Protein AF-A0A953DN18-F1 (afdb_monomer)

Nearest PDB structures (foldseek):
  2ge5-assembly1_B  TM=8.315E-01  e=1.199E-12  Escherichia coli
  1bsu-assembly1_A  TM=7.515E-01  e=1.068E-13  Escherichia coli
  1bua-assembly1_A  TM=7.526E-01  e=2.544E-13  Escherichia coli
  1bss-assembly1_B  TM=7.315E-01  e=1.850E-12  Escherichia coli
  1bsu-assembly1_B  TM=7.365E-01  e=3.037E-12  Escherichia coli

Sequence (208 aa):
MPLPKEPAALANVLEVSIVRFLVERAEHEQGVTVRVGTERGYPDLEFSGERFGGGFHAIDIKAARRKLLKRSPPRETQSRITLYTGNTYFAWPDLRWPGMFRPFADYESHLDVLVIYTLEPDAMERATDIEVVVQEPWRIASKERSSTTREYIGAVTQLDQLREGNGDFESEEGFYEYWRAYEFRMPKALKAQLRKLIEQQKGGRPGR

Foldseek 3Di:
DFQDLDPVSLFVVVQVVVLVVVVVVQVPDPQKDKDAFDPPAFDRIWIAGVVVVGFIETEHEGEFEFDDDPPDDGFWTPAFTFDDQLPPLLLQQQDDDPRYPHRNVRGPAYKYWYFYFYADSPDRHRTPPTDIAIDGCLLQWELDARDLVRNTTTGGTGPVSRRVSHYPDPDPVRSSVSSSPDDRDDPPVVVVVSVVVVVCVVVPDDDD

Radius of gyration: 18.54 Å; Cα contacts (8 Å, |Δi|>4): 391; chains: 1; bounding box: 47×47×57 Å

pLDDT: mean 93.36, std 9.27, range [37.81, 98.81]

Mean predicted aligned error: 4.44 Å

Structure (mmCIF, N/CA/C/O backbone):
data_AF-A0A953DN18-F1
#
_entry.id   AF-A0A953DN18-F1
#
loop_
_atom_site.group_PDB
_atom_site.id
_atom_site.type_symbol
_atom_site.label_atom_id
_at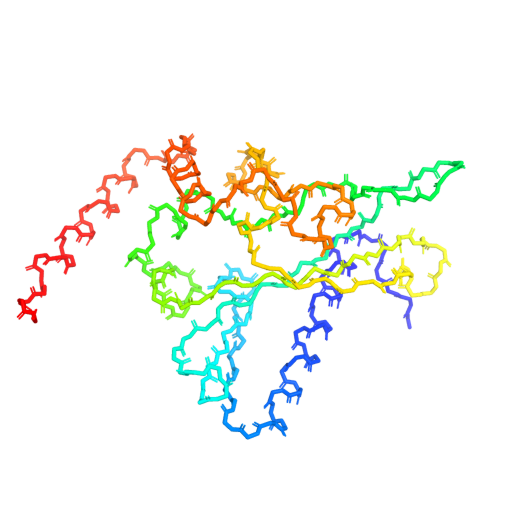om_site.label_alt_id
_atom_site.label_comp_id
_atom_site.label_asym_id
_atom_site.label_entity_id
_atom_site.label_seq_id
_atom_site.pdbx_PDB_ins_code
_atom_site.Cartn_x
_atom_site.Cartn_y
_atom_site.Cartn_z
_atom_site.occupancy
_atom_site.B_iso_or_equiv
_atom_site.auth_seq_id
_atom_site.auth_comp_id
_atom_site.auth_asym_id
_atom_site.auth_atom_id
_atom_site.pdbx_PDB_model_num
ATOM 1 N N . MET A 1 1 ? -3.521 -13.257 -27.282 1.00 58.31 1 MET A N 1
ATOM 2 C CA . MET A 1 1 ? -3.399 -11.785 -27.400 1.00 58.31 1 MET A CA 1
ATOM 3 C C . MET A 1 1 ? -2.246 -11.328 -26.523 1.00 58.31 1 MET A C 1
ATOM 5 O O . MET A 1 1 ? -2.125 -11.890 -25.442 1.00 58.31 1 MET A O 1
ATOM 9 N N . PRO A 1 2 ? -1.414 -10.364 -26.952 1.00 71.50 2 PRO A N 1
ATOM 10 C CA . PRO A 1 2 ? -0.409 -9.769 -26.069 1.00 71.50 2 PRO A CA 1
ATOM 11 C C . PRO A 1 2 ? -1.088 -8.969 -24.941 1.00 71.50 2 PRO A C 1
ATOM 13 O O . PRO A 1 2 ? -2.207 -8.483 -25.139 1.00 71.50 2 PRO A O 1
ATOM 16 N N . LEU A 1 3 ? -0.423 -8.816 -23.787 1.00 78.56 3 LEU A N 1
ATOM 17 C CA . LEU A 1 3 ? -0.928 -8.009 -22.654 1.00 78.56 3 LEU A CA 1
ATOM 18 C C . LEU A 1 3 ? -1.113 -6.527 -23.046 1.00 78.56 3 LEU A C 1
ATOM 20 O O . LEU A 1 3 ? -0.782 -6.190 -24.171 1.00 78.56 3 LEU A O 1
ATOM 24 N N . PRO A 1 4 ? -1.669 -5.609 -22.230 1.00 78.56 4 PRO A N 1
ATOM 25 C CA . PRO A 1 4 ? -1.804 -4.176 -22.570 1.00 78.56 4 PRO A CA 1
ATOM 26 C C . PRO A 1 4 ? -0.468 -3.404 -22.644 1.00 78.56 4 PRO A C 1
ATOM 28 O O . PRO A 1 4 ? 0.517 -3.811 -22.042 1.00 78.56 4 PRO A O 1
ATOM 31 N N . LYS A 1 5 ? -0.375 -2.328 -23.458 1.00 80.62 5 LYS A N 1
ATOM 32 C CA . LYS A 1 5 ? 0.855 -1.484 -23.572 1.00 80.62 5 LYS A CA 1
ATOM 33 C C . LYS A 1 5 ? 0.838 -0.375 -22.533 1.00 80.62 5 LYS A C 1
ATOM 35 O O . LYS A 1 5 ? 1.882 0.131 -22.135 1.00 80.62 5 LYS A O 1
ATOM 40 N N . GLU A 1 6 ? -0.366 0.043 -22.168 1.00 84.56 6 GLU A N 1
ATOM 41 C CA . GLU A 1 6 ? -0.578 1.089 -21.193 1.00 84.56 6 GLU A CA 1
ATOM 42 C C . GLU A 1 6 ? -0.145 0.574 -19.809 1.00 84.56 6 GLU A C 1
ATOM 44 O O . GLU A 1 6 ? -0.640 -0.470 -19.376 1.00 84.56 6 GLU A O 1
ATOM 49 N N . PRO A 1 7 ? 0.775 1.269 -19.112 1.00 79.19 7 PRO A N 1
ATOM 50 C CA . PRO A 1 7 ? 1.305 0.792 -17.839 1.00 79.19 7 PRO A CA 1
ATOM 51 C C . PRO A 1 7 ? 0.237 0.550 -16.769 1.00 79.19 7 PRO A C 1
ATOM 53 O O . PRO A 1 7 ? 0.385 -0.388 -15.994 1.00 79.19 7 PRO A O 1
ATOM 56 N N . ALA A 1 8 ? -0.830 1.358 -16.733 1.00 82.25 8 ALA A N 1
ATOM 57 C CA . ALA A 1 8 ? -1.906 1.191 -15.758 1.00 82.25 8 ALA A CA 1
ATOM 58 C C . ALA A 1 8 ? -2.740 -0.069 -16.039 1.00 82.25 8 ALA A C 1
ATOM 60 O O . ALA A 1 8 ? -2.966 -0.864 -15.132 1.00 82.25 8 ALA A O 1
ATOM 61 N N . ALA A 1 9 ? -3.126 -0.314 -17.296 1.00 86.94 9 ALA A N 1
ATOM 62 C CA . ALA A 1 9 ? -3.796 -1.557 -17.667 1.00 86.94 9 ALA A CA 1
ATOM 63 C C . ALA A 1 9 ? -2.925 -2.802 -17.419 1.00 86.94 9 ALA A C 1
ATOM 65 O O . ALA A 1 9 ? -3.443 -3.824 -16.978 1.00 86.94 9 ALA A O 1
ATOM 66 N N . LEU A 1 10 ? -1.613 -2.732 -17.677 1.00 89.94 10 LEU A N 1
ATOM 67 C CA . LEU A 1 10 ? -0.699 -3.843 -17.390 1.00 89.94 10 LEU A CA 1
ATOM 68 C C . LEU A 1 10 ? -0.555 -4.092 -15.881 1.00 89.94 10 LEU A C 1
ATOM 70 O O . LEU A 1 10 ? -0.630 -5.240 -15.454 1.00 89.94 10 LEU A O 1
ATOM 74 N N . ALA A 1 11 ? -0.399 -3.030 -15.084 1.00 89.12 11 ALA A N 1
ATOM 75 C CA . ALA A 1 11 ? -0.379 -3.105 -13.624 1.00 89.12 11 ALA A CA 1
ATOM 76 C C . ALA A 1 11 ? -1.638 -3.799 -13.082 1.00 89.12 11 ALA A C 1
ATOM 78 O O . ALA A 1 11 ? -1.522 -4.778 -12.352 1.00 89.12 11 ALA A O 1
ATOM 79 N N . ASN A 1 12 ? -2.818 -3.388 -13.552 1.00 91.31 12 ASN A N 1
ATOM 80 C CA . ASN A 1 12 ? -4.087 -3.992 -13.152 1.00 91.31 12 ASN A CA 1
ATOM 81 C C . ASN A 1 12 ? -4.177 -5.488 -13.519 1.00 91.31 12 ASN A C 1
ATOM 83 O O . ASN A 1 12 ? -4.686 -6.291 -12.744 1.00 91.31 12 ASN A O 1
ATOM 87 N N . VAL A 1 13 ? -3.659 -5.901 -14.685 1.00 92.88 13 VAL A N 1
ATOM 88 C CA . VAL A 1 13 ? -3.608 -7.332 -15.050 1.00 92.88 13 VAL A CA 1
ATOM 89 C C . VAL A 1 13 ? -2.741 -8.122 -14.068 1.00 92.88 13 VAL A C 1
ATOM 91 O O . VAL A 1 13 ? -3.137 -9.217 -13.664 1.00 92.88 13 VAL A O 1
ATOM 94 N N . LEU A 1 14 ? -1.581 -7.587 -13.677 1.00 93.94 14 LEU A N 1
ATOM 95 C CA . LEU A 1 14 ? -0.701 -8.231 -12.698 1.00 93.94 14 LEU A CA 1
ATOM 96 C C . LEU A 1 14 ? -1.370 -8.318 -11.320 1.00 93.94 14 LEU A C 1
ATOM 98 O O . LEU A 1 14 ? -1.390 -9.394 -10.728 1.00 93.94 14 LEU A O 1
ATOM 102 N N . GLU A 1 15 ? -1.972 -7.225 -10.851 1.00 94.56 15 GLU A N 1
ATOM 103 C CA . GLU A 1 15 ? -2.673 -7.153 -9.563 1.00 94.56 15 GLU A CA 1
ATOM 104 C C . GLU A 1 15 ? -3.822 -8.171 -9.494 1.00 94.56 15 GLU A C 1
ATOM 106 O O . GLU A 1 15 ? -3.849 -9.018 -8.600 1.00 94.56 15 GLU A O 1
ATOM 111 N N . VAL A 1 16 ? -4.703 -8.196 -10.503 1.00 94.19 16 VAL A N 1
ATOM 112 C CA . VAL A 1 16 ? -5.807 -9.171 -10.592 1.00 94.19 16 VAL A CA 1
ATOM 113 C C . VAL A 1 16 ? -5.295 -10.613 -10.652 1.00 94.19 16 VAL A C 1
ATOM 115 O O . VAL A 1 16 ? -5.917 -11.512 -10.082 1.00 94.19 16 VAL A O 1
ATOM 118 N N . SER A 1 17 ? -4.168 -10.855 -11.326 1.00 94.88 17 SER A N 1
ATOM 119 C CA . SER A 1 17 ? -3.580 -12.197 -11.418 1.00 94.88 17 SER A CA 1
ATOM 120 C C . SER A 1 17 ? -3.069 -12.685 -10.061 1.00 94.88 17 SER A C 1
ATOM 122 O O . SER A 1 17 ? -3.315 -13.835 -9.701 1.00 94.88 17 SER A O 1
ATOM 124 N N . ILE A 1 18 ? -2.419 -11.814 -9.280 1.00 96.19 18 ILE A N 1
ATOM 125 C CA . ILE A 1 18 ? -1.973 -12.143 -7.919 1.00 96.19 18 ILE A CA 1
ATOM 126 C C . ILE A 1 18 ? -3.159 -12.334 -6.977 1.00 96.19 18 ILE A C 1
ATOM 128 O O . ILE A 1 18 ? -3.166 -13.305 -6.224 1.00 96.19 18 ILE A O 1
ATOM 132 N N . VAL A 1 19 ? -4.183 -11.478 -7.050 1.00 96.69 19 VAL A N 1
ATOM 133 C CA . VAL A 1 19 ? -5.415 -11.644 -6.263 1.00 96.69 19 VAL A CA 1
ATOM 134 C C . VAL A 1 19 ? -6.027 -13.022 -6.507 1.00 96.69 19 VAL A C 1
ATOM 136 O O . VAL A 1 19 ? -6.276 -13.756 -5.553 1.00 96.69 19 VAL A O 1
ATOM 139 N N . ARG A 1 20 ? -6.216 -13.409 -7.776 1.00 96.75 20 ARG A N 1
ATOM 140 C CA . ARG A 1 20 ? -6.764 -14.728 -8.129 1.00 96.75 20 ARG A CA 1
ATOM 141 C C . ARG A 1 20 ? -5.905 -15.862 -7.594 1.00 96.75 20 ARG A C 1
ATOM 143 O O . ARG A 1 20 ? -6.434 -16.756 -6.947 1.00 96.75 20 ARG A O 1
ATOM 150 N N . PHE A 1 21 ? -4.592 -15.786 -7.805 1.00 96.75 21 PHE A N 1
ATOM 151 C CA . PHE A 1 21 ? -3.664 -16.789 -7.296 1.00 96.75 21 PHE A CA 1
ATOM 152 C C . PHE A 1 21 ? -3.777 -16.947 -5.774 1.00 96.75 21 PHE A C 1
ATOM 154 O O . PHE A 1 21 ? -3.899 -18.065 -5.282 1.00 96.75 21 PHE A O 1
ATOM 161 N N . LEU A 1 22 ? -3.770 -15.848 -5.016 1.00 96.94 22 LEU A N 1
ATOM 162 C CA . LEU A 1 22 ? -3.859 -15.894 -3.555 1.00 96.94 22 LEU A CA 1
ATOM 163 C C . LEU A 1 22 ? -5.201 -16.454 -3.074 1.00 96.94 22 LEU A C 1
ATOM 165 O O . LEU A 1 22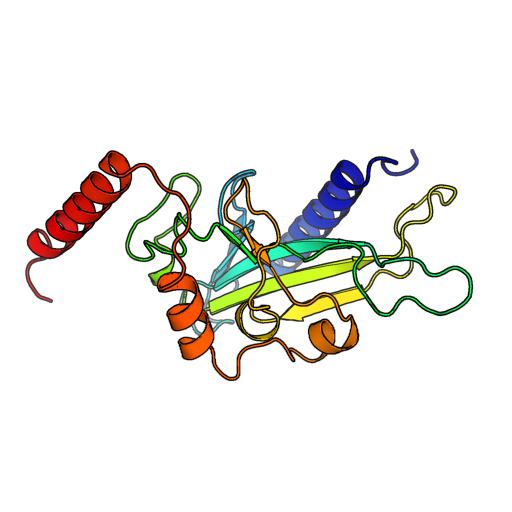 ? -5.214 -17.241 -2.130 1.00 96.94 22 LEU A O 1
ATOM 169 N N . VAL A 1 23 ? -6.308 -16.093 -3.729 1.00 97.75 23 VAL A N 1
ATOM 170 C CA . VAL A 1 23 ? -7.640 -16.628 -3.411 1.00 97.75 23 VAL A CA 1
ATOM 171 C C . VAL A 1 23 ? -7.700 -18.132 -3.667 1.00 97.75 23 VAL A C 1
ATOM 173 O O . VAL A 1 23 ? -8.061 -18.877 -2.762 1.00 97.75 23 VAL A O 1
ATOM 176 N N . GLU A 1 24 ? -7.264 -18.594 -4.840 1.00 97.25 24 GLU A N 1
ATOM 177 C CA . GLU A 1 24 ? -7.224 -20.025 -5.172 1.00 97.25 24 GLU A CA 1
ATOM 178 C C . GLU A 1 24 ? -6.369 -20.806 -4.162 1.00 97.25 24 GLU A C 1
ATOM 180 O O . GLU A 1 24 ? -6.752 -21.880 -3.701 1.00 97.25 24 GLU A O 1
ATOM 185 N N . ARG A 1 25 ? -5.216 -20.259 -3.749 1.00 96.19 25 ARG A N 1
ATOM 186 C CA . ARG A 1 25 ? -4.384 -20.889 -2.713 1.00 96.19 25 ARG A CA 1
ATOM 187 C C . ARG A 1 25 ? -5.071 -20.938 -1.351 1.00 96.19 25 ARG A C 1
ATOM 189 O O . ARG A 1 25 ? -4.920 -21.935 -0.650 1.00 96.19 25 ARG A O 1
ATOM 196 N N . ALA A 1 26 ? -5.786 -19.883 -0.980 1.00 95.50 26 ALA A N 1
ATOM 197 C CA . ALA A 1 26 ? -6.496 -19.791 0.288 1.00 95.50 26 ALA A CA 1
ATOM 198 C C . ALA A 1 26 ? -7.658 -20.791 0.373 1.00 95.50 26 ALA A C 1
ATOM 200 O O . ALA A 1 26 ? -7.837 -21.423 1.409 1.00 95.50 26 ALA A O 1
ATOM 201 N N . GLU A 1 27 ? -8.404 -20.986 -0.719 1.00 94.00 27 GLU A N 1
ATOM 202 C CA . GLU A 1 27 ? -9.519 -21.944 -0.799 1.00 94.00 27 GLU A CA 1
ATOM 203 C C . GLU A 1 27 ? -9.084 -23.401 -0.581 1.00 94.00 27 GLU A C 1
ATOM 205 O O . GLU A 1 27 ? -9.876 -24.236 -0.140 1.00 94.00 27 GLU A O 1
ATOM 210 N N . HIS A 1 28 ? -7.817 -23.710 -0.858 1.00 94.50 28 HIS A N 1
ATOM 211 C CA . HIS A 1 28 ? -7.234 -25.036 -0.664 1.00 94.50 28 HIS A CA 1
ATOM 212 C C . HIS A 1 28 ? -6.538 -25.225 0.691 1.00 94.50 28 HIS A C 1
ATOM 214 O O . HIS A 1 28 ? -5.978 -26.296 0.934 1.00 94.50 28 HIS A O 1
ATOM 220 N N . GLU A 1 29 ? -6.568 -24.229 1.578 1.00 95.69 29 GLU A N 1
ATOM 221 C CA . GLU A 1 29 ? -5.871 -24.273 2.861 1.00 95.69 29 GLU A CA 1
ATOM 222 C C . GLU A 1 29 ? -6.856 -24.325 4.037 1.00 95.69 29 GLU A C 1
ATOM 224 O O . GLU A 1 29 ? -7.781 -23.521 4.154 1.00 95.69 29 GLU A O 1
ATOM 229 N N . GLN A 1 30 ? -6.655 -25.279 4.948 1.00 95.00 30 GLN A N 1
ATOM 230 C CA . GLN A 1 30 ? -7.517 -25.407 6.123 1.00 95.00 30 GLN A CA 1
ATOM 231 C C . GLN A 1 30 ? -7.227 -24.298 7.141 1.00 95.00 30 GLN A C 1
ATOM 233 O O . GLN A 1 30 ? -6.075 -23.930 7.380 1.00 95.00 30 GLN A O 1
ATOM 238 N N . GLY A 1 31 ? -8.286 -23.784 7.773 1.00 95.12 31 GLY A N 1
ATOM 239 C CA . GLY A 1 31 ? -8.174 -22.727 8.783 1.00 95.12 31 GLY A CA 1
ATOM 240 C C . GLY A 1 31 ? -7.852 -21.343 8.209 1.00 95.12 31 GLY A C 1
ATOM 241 O O . GLY A 1 31 ? -7.445 -20.460 8.963 1.00 95.12 31 GLY A O 1
ATOM 242 N N . VAL A 1 32 ? -8.033 -21.155 6.897 1.00 97.50 32 VAL A N 1
ATOM 243 C CA . VAL A 1 32 ? -7.863 -19.887 6.181 1.00 97.50 32 VAL A CA 1
ATOM 244 C C . VAL A 1 32 ? -9.215 -19.425 5.644 1.00 97.50 32 VAL A C 1
ATOM 246 O O . VAL A 1 32 ? -9.987 -20.198 5.086 1.00 97.50 32 VAL A O 1
ATOM 249 N N . THR A 1 33 ? -9.516 -18.146 5.818 1.00 97.19 33 THR A N 1
ATOM 250 C CA . THR A 1 33 ? -10.641 -17.459 5.184 1.00 97.19 33 THR A CA 1
ATOM 251 C C . THR A 1 33 ? -10.099 -16.255 4.432 1.00 97.19 33 THR A C 1
ATOM 253 O O . THR A 1 33 ? -9.288 -15.502 4.966 1.00 97.19 33 THR A O 1
ATOM 256 N N . VAL A 1 34 ? -10.556 -16.070 3.196 1.00 97.81 34 VAL A N 1
ATOM 257 C CA . VAL A 1 34 ? -10.202 -14.921 2.360 1.00 97.81 34 VAL A CA 1
ATOM 258 C C . VAL A 1 34 ? -11.467 -14.216 1.884 1.00 97.81 34 VAL A C 1
ATOM 260 O O . VAL A 1 34 ? -12.469 -14.852 1.554 1.00 97.81 34 VAL A O 1
ATOM 263 N N . ARG A 1 35 ? -11.435 -12.885 1.851 1.00 97.62 35 ARG A N 1
ATOM 264 C CA . ARG A 1 35 ? -12.485 -12.047 1.263 1.00 97.62 35 ARG A CA 1
ATOM 265 C C . ARG A 1 35 ? -11.858 -11.077 0.277 1.00 97.62 35 ARG A C 1
ATOM 267 O O . ARG A 1 35 ? -10.882 -10.415 0.611 1.00 97.62 35 ARG A O 1
ATOM 274 N N . VAL A 1 36 ? -12.451 -10.970 -0.909 1.00 97.94 36 VAL A N 1
ATOM 275 C CA . VAL A 1 36 ? -11.998 -10.049 -1.958 1.00 97.94 36 VAL A CA 1
ATOM 276 C C . VAL A 1 36 ? -12.687 -8.701 -1.808 1.00 97.94 36 VAL A C 1
ATOM 278 O O . VAL A 1 36 ? -13.915 -8.634 -1.703 1.00 97.94 36 VAL A O 1
ATOM 281 N N . GLY A 1 37 ? -11.879 -7.645 -1.757 1.00 96.19 37 GLY A N 1
ATOM 282 C CA . GLY A 1 37 ? -12.277 -6.249 -1.673 1.00 96.19 37 GLY A CA 1
ATOM 283 C C . GLY A 1 37 ? -13.032 -5.753 -2.901 1.00 96.19 37 GLY A C 1
ATOM 284 O O . GLY A 1 37 ? -13.359 -6.488 -3.831 1.00 96.19 37 GLY A O 1
ATOM 285 N N . THR A 1 38 ? -13.340 -4.460 -2.890 1.00 92.12 38 THR A N 1
ATOM 286 C CA . THR A 1 38 ? -13.999 -3.790 -4.023 1.00 92.12 38 THR A CA 1
ATOM 287 C C . THR A 1 38 ? -12.967 -3.029 -4.848 1.00 92.12 38 THR A C 1
ATOM 289 O O . THR A 1 38 ? -11.969 -2.588 -4.294 1.00 92.12 38 THR A O 1
ATOM 292 N N . GLU A 1 39 ? -13.240 -2.763 -6.130 1.00 82.12 39 GLU A N 1
ATOM 293 C CA . GLU A 1 39 ? -12.310 -2.065 -7.048 1.00 82.12 39 GLU A CA 1
ATOM 294 C C . GLU A 1 39 ? -11.791 -0.699 -6.555 1.00 82.12 39 GLU A C 1
ATOM 296 O O . GLU A 1 39 ? -10.812 -0.172 -7.075 1.00 82.12 39 GLU A O 1
ATOM 301 N N . ARG A 1 40 ? -12.492 -0.059 -5.611 1.00 84.06 40 ARG A N 1
ATOM 302 C CA . ARG A 1 40 ? -12.117 1.244 -5.033 1.00 84.06 40 ARG A CA 1
ATOM 303 C C . ARG A 1 40 ? -12.060 1.215 -3.506 1.00 84.06 40 ARG A C 1
ATOM 305 O O . ARG A 1 40 ? -12.120 2.272 -2.876 1.00 84.06 40 ARG A O 1
ATOM 312 N N . GLY A 1 41 ? -12.045 0.021 -2.925 1.00 90.06 41 GLY A N 1
ATOM 313 C CA . GLY A 1 41 ? -12.018 -0.198 -1.487 1.00 90.06 41 GLY A CA 1
ATOM 314 C C . GLY A 1 41 ? -10.612 -0.488 -0.990 1.00 90.06 41 GLY A C 1
ATOM 315 O O . GLY A 1 41 ? -9.705 -0.730 -1.770 1.00 90.06 41 GLY A O 1
ATOM 316 N N . TYR A 1 42 ? -10.464 -0.462 0.328 1.00 95.44 42 TYR A N 1
ATOM 317 C CA . TYR A 1 42 ? -9.296 -0.992 1.014 1.00 95.44 42 TYR A CA 1
ATOM 318 C C . TYR A 1 42 ? -9.764 -2.047 2.026 1.00 95.44 42 TYR A C 1
ATOM 320 O O . TYR A 1 42 ? -10.765 -1.804 2.720 1.00 95.44 42 TYR A O 1
ATOM 328 N N . PRO A 1 43 ? -9.053 -3.170 2.189 1.00 97.69 43 PRO A N 1
ATOM 329 C CA . PRO A 1 43 ? -7.954 -3.675 1.352 1.00 97.69 43 PRO A CA 1
ATOM 330 C C . PRO A 1 43 ? -8.455 -4.392 0.089 1.00 97.69 43 PRO A C 1
ATOM 332 O O . PRO A 1 43 ? -9.656 -4.659 -0.035 1.00 97.69 43 PRO A O 1
ATOM 335 N N . ASP A 1 44 ? -7.533 -4.762 -0.804 1.00 97.75 44 ASP A N 1
ATOM 336 C CA . ASP A 1 44 ? -7.816 -5.687 -1.912 1.00 97.75 44 ASP A CA 1
ATOM 337 C C . ASP A 1 44 ? -8.228 -7.082 -1.421 1.00 97.75 44 ASP A C 1
ATOM 339 O O . ASP A 1 44 ? -9.128 -7.703 -1.990 1.00 97.75 44 ASP A O 1
ATOM 343 N N . LEU A 1 45 ? -7.595 -7.581 -0.355 1.00 98.19 45 LEU A N 1
ATOM 344 C CA . LEU A 1 45 ? -7.924 -8.851 0.291 1.00 98.19 45 LEU A CA 1
ATOM 345 C C . LEU A 1 45 ? -7.954 -8.696 1.818 1.00 98.19 45 LEU A C 1
ATOM 347 O O . LEU A 1 45 ? -7.086 -8.065 2.416 1.00 98.19 45 LEU A O 1
ATOM 351 N N . GLU A 1 46 ? -8.934 -9.323 2.466 1.00 98.25 46 GLU A N 1
ATOM 352 C CA . GLU A 1 46 ? -8.945 -9.549 3.916 1.00 98.25 46 GLU A CA 1
ATOM 353 C C . GLU A 1 46 ? -8.729 -11.040 4.174 1.00 98.25 46 GLU A C 1
ATOM 355 O O . GLU A 1 46 ? -9.556 -11.864 3.773 1.00 98.25 46 GLU A O 1
ATOM 360 N N . PHE A 1 47 ? -7.628 -11.375 4.845 1.00 98.06 47 PHE A N 1
ATOM 361 C CA . PHE A 1 47 ? -7.361 -12.722 5.341 1.00 98.06 47 PHE A CA 1
ATOM 362 C C . PHE A 1 47 ? -7.724 -12.827 6.819 1.00 98.06 47 PHE A C 1
ATOM 364 O O . PHE A 1 47 ? -7.529 -11.893 7.595 1.00 98.06 47 PHE A O 1
ATOM 371 N N . SER A 1 48 ? -8.248 -13.979 7.213 1.00 97.50 48 SER A N 1
ATOM 372 C CA . SER A 1 48 ? -8.519 -14.325 8.605 1.00 97.50 48 SER A CA 1
ATOM 373 C C . SER A 1 48 ? -8.494 -15.839 8.800 1.00 97.50 48 SER A C 1
ATOM 375 O O . SER A 1 48 ? -8.329 -16.607 7.848 1.00 97.50 48 SER A O 1
ATOM 377 N N . GLY A 1 49 ? -8.648 -16.274 10.047 1.00 95.56 49 GLY A N 1
ATOM 378 C CA . GLY A 1 49 ? -8.701 -17.684 10.419 1.00 95.56 49 GLY A CA 1
ATOM 379 C C . GLY A 1 49 ? -7.579 -18.079 11.371 1.00 95.56 49 GLY A C 1
ATOM 380 O O . GLY A 1 49 ? -6.633 -17.330 11.610 1.00 95.56 49 GLY A O 1
ATOM 381 N N . GLU A 1 50 ? -7.701 -19.274 11.940 1.00 94.56 50 GLU A N 1
ATOM 382 C CA . GLU A 1 50 ? -6.804 -19.762 12.994 1.00 94.56 50 GLU A CA 1
ATOM 383 C C . GLU A 1 50 ? -5.347 -19.861 12.528 1.00 94.56 50 GLU A C 1
ATOM 385 O O . GLU A 1 50 ? -4.430 -19.686 13.329 1.00 94.56 50 GLU A O 1
ATOM 390 N N . ARG A 1 51 ? -5.115 -20.063 11.224 1.00 93.06 51 ARG A N 1
ATOM 391 C CA . ARG A 1 51 ? -3.760 -20.143 10.662 1.00 93.06 51 ARG A CA 1
ATOM 392 C C . ARG A 1 51 ? -2.979 -18.830 10.743 1.00 93.06 51 ARG A C 1
ATOM 394 O O . ARG A 1 51 ? -1.754 -18.858 10.671 1.00 93.06 51 ARG A O 1
ATOM 401 N N . PHE A 1 52 ? -3.671 -17.707 10.916 1.00 92.44 52 PHE A N 1
ATOM 402 C CA . PHE A 1 52 ? -3.056 -16.391 11.085 1.00 92.44 52 PHE A CA 1
ATOM 403 C C . PHE A 1 52 ? -3.092 -15.897 12.537 1.00 92.44 52 PHE A C 1
ATOM 405 O O . PHE A 1 52 ? -2.762 -14.749 12.798 1.00 92.44 52 PHE A O 1
ATOM 412 N N . GLY A 1 53 ? -3.450 -16.762 13.496 1.00 90.19 53 GLY A N 1
ATOM 413 C CA . GLY A 1 53 ? -3.558 -16.388 14.911 1.00 90.19 53 GLY A CA 1
ATOM 414 C C . GLY A 1 53 ? -4.913 -15.792 15.304 1.00 90.19 53 GLY A C 1
ATOM 415 O O . GLY A 1 53 ? -5.096 -15.408 16.457 1.00 90.19 53 GLY A O 1
ATOM 416 N N . GLY A 1 54 ? -5.884 -15.778 14.387 1.00 91.62 54 GLY A N 1
ATOM 417 C CA . GLY A 1 54 ? -7.164 -15.098 14.564 1.00 91.62 54 GLY A CA 1
ATOM 418 C C . GLY A 1 54 ? -7.188 -13.765 13.820 1.00 91.62 54 GLY A C 1
ATOM 419 O O . GLY A 1 54 ? -6.544 -13.628 12.789 1.00 91.62 54 GLY A O 1
ATOM 420 N N . GLY A 1 55 ? -8.003 -12.824 14.301 1.00 95.69 55 GLY A N 1
ATOM 421 C CA . GLY A 1 55 ? -8.020 -11.456 13.779 1.00 95.69 55 GLY A CA 1
ATOM 422 C C . GLY A 1 55 ? -8.364 -11.306 12.295 1.00 95.69 55 GLY A C 1
ATOM 423 O O . GLY A 1 55 ? -8.977 -12.174 11.665 1.00 95.69 55 GLY A O 1
ATOM 424 N N . PHE A 1 56 ? -8.021 -10.133 11.761 1.00 98.06 56 PHE A N 1
ATOM 425 C CA . PHE A 1 56 ? -8.215 -9.767 10.360 1.00 98.06 56 PHE A CA 1
ATOM 426 C C . PHE A 1 56 ? -6.962 -9.073 9.841 1.00 98.06 56 PHE A C 1
ATOM 428 O O . PHE A 1 56 ? -6.499 -8.105 10.438 1.00 98.06 56 PHE A O 1
ATOM 435 N N . HIS A 1 57 ? -6.458 -9.524 8.700 1.00 98.06 57 HIS A N 1
ATOM 436 C CA . HIS A 1 57 ? -5.236 -9.021 8.085 1.00 98.06 57 HIS A CA 1
ATOM 437 C C . HIS A 1 57 ? -5.570 -8.401 6.735 1.00 98.06 57 HIS A C 1
ATOM 439 O O . HIS A 1 57 ? -6.180 -9.042 5.875 1.00 98.06 57 HIS A O 1
ATOM 445 N N . ALA A 1 58 ? -5.191 -7.141 6.565 1.00 98.50 58 ALA A N 1
ATOM 446 C CA . ALA A 1 58 ? -5.408 -6.395 5.341 1.00 98.50 58 ALA A CA 1
ATOM 447 C C . ALA A 1 58 ? -4.230 -6.598 4.385 1.00 98.50 58 ALA A C 1
ATOM 449 O O . ALA A 1 58 ? -3.094 -6.292 4.742 1.00 98.50 58 ALA A O 1
ATOM 450 N N . ILE A 1 59 ? -4.501 -7.086 3.175 1.00 98.38 59 ILE A N 1
ATOM 451 C CA . ILE A 1 59 ? -3.493 -7.291 2.134 1.00 98.38 59 ILE A CA 1
ATOM 452 C C . ILE A 1 59 ? -3.839 -6.419 0.927 1.00 98.38 59 ILE A C 1
ATOM 454 O O . ILE A 1 59 ? -4.915 -6.572 0.348 1.00 98.38 59 ILE A O 1
ATOM 458 N N . ASP A 1 60 ? -2.927 -5.534 0.543 1.00 98.06 60 ASP A N 1
ATOM 459 C CA . ASP A 1 60 ? -3.044 -4.691 -0.651 1.00 98.06 60 ASP A CA 1
ATOM 460 C C . ASP A 1 60 ? -2.031 -5.155 -1.704 1.00 98.06 60 ASP A C 1
ATOM 462 O O . ASP A 1 60 ? -0.873 -5.438 -1.390 1.00 98.06 60 ASP A O 1
ATOM 466 N N . ILE A 1 61 ? -2.444 -5.263 -2.964 1.00 97.94 61 ILE A N 1
ATOM 467 C CA . ILE A 1 61 ? -1.572 -5.693 -4.053 1.00 97.94 61 ILE A CA 1
ATOM 468 C C . ILE A 1 61 ? -1.171 -4.454 -4.852 1.00 97.94 61 ILE A C 1
ATOM 470 O O . ILE A 1 61 ? -1.991 -3.617 -5.218 1.00 97.94 61 ILE A O 1
ATOM 474 N N . LYS A 1 62 ? 0.125 -4.319 -5.133 1.00 97.00 62 LYS A N 1
ATOM 475 C CA . LYS A 1 62 ? 0.678 -3.179 -5.872 1.00 97.00 62 LYS A CA 1
ATOM 476 C C . LYS A 1 62 ? 1.523 -3.674 -7.024 1.00 97.00 62 LYS A C 1
ATOM 478 O O . LYS A 1 62 ? 2.429 -4.471 -6.809 1.00 97.00 62 LYS A O 1
ATOM 483 N N . ALA A 1 63 ? 1.349 -3.123 -8.216 1.00 97.06 63 ALA A N 1
ATOM 484 C CA . ALA A 1 63 ? 2.313 -3.308 -9.295 1.00 97.06 63 ALA A CA 1
ATOM 485 C C . ALA A 1 63 ? 3.223 -2.080 -9.468 1.00 97.06 63 ALA A C 1
ATOM 487 O O . ALA A 1 63 ? 2.774 -0.936 -9.563 1.00 97.06 63 ALA A O 1
ATOM 488 N N . ALA A 1 64 ? 4.532 -2.318 -9.567 1.00 96.88 64 ALA A N 1
ATOM 489 C CA . ALA A 1 64 ? 5.538 -1.276 -9.728 1.00 96.88 64 ALA A CA 1
ATOM 490 C C . ALA A 1 64 ? 6.525 -1.622 -10.844 1.00 96.88 64 ALA A C 1
ATOM 492 O O . ALA A 1 64 ? 7.201 -2.647 -10.822 1.00 96.88 64 ALA A O 1
ATOM 493 N N . ARG A 1 65 ? 6.665 -0.728 -11.825 1.00 96.19 65 ARG A N 1
ATOM 494 C CA . ARG A 1 65 ? 7.673 -0.899 -12.877 1.00 96.19 65 ARG A CA 1
ATOM 495 C C . ARG A 1 65 ? 9.039 -0.412 -12.408 1.00 96.19 65 ARG A C 1
ATOM 497 O O . ARG A 1 65 ? 9.146 0.651 -11.785 1.00 96.19 65 ARG A O 1
ATOM 504 N N . ARG A 1 66 ? 10.091 -1.131 -12.782 1.00 97.06 66 ARG A N 1
ATOM 505 C CA . ARG A 1 66 ? 11.476 -0.685 -12.615 1.00 97.06 66 ARG A CA 1
ATOM 506 C C . ARG A 1 66 ? 11.763 0.550 -13.472 1.00 97.06 66 ARG A C 1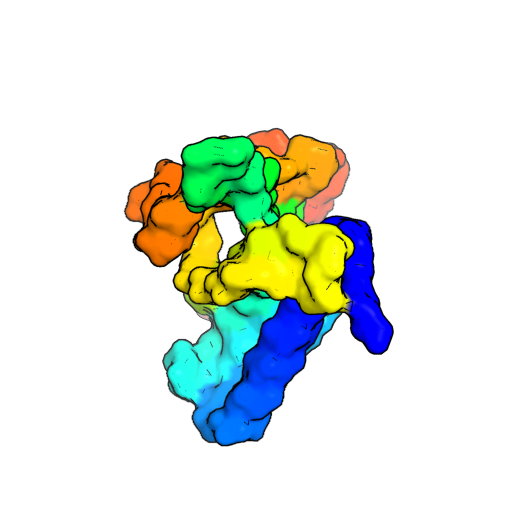
ATOM 508 O O . ARG A 1 66 ? 11.231 0.713 -14.572 1.00 97.06 66 ARG A O 1
ATOM 515 N N . LYS A 1 67 ? 12.623 1.431 -12.967 1.00 96.25 67 LYS A N 1
ATOM 516 C CA . LYS A 1 67 ? 13.170 2.574 -13.702 1.00 96.25 67 LYS A CA 1
ATOM 517 C C . LYS A 1 67 ? 14.334 2.097 -14.560 1.00 96.25 67 LYS A C 1
ATOM 519 O O . LYS A 1 67 ? 15.416 1.819 -14.045 1.00 96.25 67 LYS A O 1
ATOM 524 N N . LEU A 1 68 ? 14.112 1.993 -15.867 1.00 92.19 68 LEU A N 1
ATOM 525 C CA . LEU A 1 68 ? 15.147 1.546 -16.794 1.00 92.19 68 LEU A CA 1
ATOM 526 C C . LEU A 1 68 ? 16.265 2.584 -16.931 1.00 92.19 68 LEU A C 1
ATOM 528 O O . LEU A 1 68 ? 16.021 3.777 -17.126 1.00 92.19 68 LEU A O 1
ATOM 532 N N . LEU A 1 69 ? 17.505 2.103 -16.872 1.00 88.12 69 LEU A N 1
ATOM 533 C CA . LEU A 1 69 ? 18.714 2.889 -17.092 1.00 88.12 69 LEU A CA 1
ATOM 534 C C . LEU A 1 69 ? 19.408 2.381 -18.358 1.00 88.12 69 LEU A C 1
ATOM 536 O O . LEU A 1 69 ? 19.460 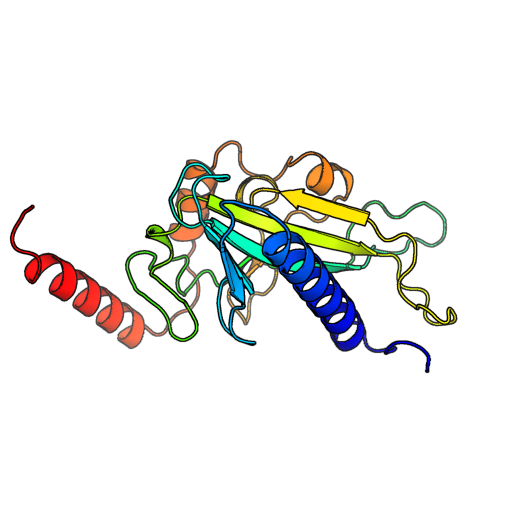1.184 -18.613 1.00 88.12 69 LEU A O 1
ATOM 540 N N . LYS A 1 70 ? 19.978 3.288 -19.162 1.00 84.31 70 LYS A N 1
ATOM 541 C CA . LYS A 1 70 ? 20.561 2.935 -20.473 1.00 84.31 70 LYS A CA 1
ATOM 542 C C . LYS A 1 70 ? 21.776 1.999 -20.402 1.00 84.31 70 LYS A C 1
ATOM 544 O O . LYS A 1 70 ? 22.132 1.414 -21.416 1.00 84.31 70 LYS A O 1
ATOM 549 N N . ARG A 1 71 ? 22.487 1.958 -19.271 1.00 86.50 71 ARG A N 1
ATOM 550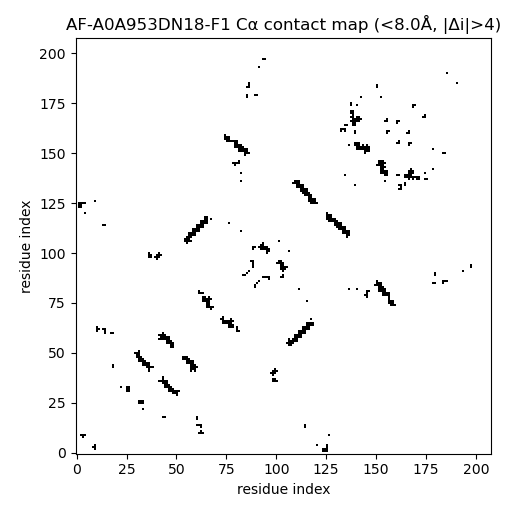 C CA . ARG A 1 71 ? 23.820 1.329 -19.162 1.00 86.50 71 ARG A CA 1
ATOM 551 C C . ARG A 1 71 ? 24.041 0.538 -17.873 1.00 86.50 71 ARG A C 1
ATOM 553 O O . ARG A 1 71 ? 25.162 0.122 -17.608 1.00 86.50 71 ARG A O 1
ATOM 560 N N . SER A 1 72 ? 23.015 0.368 -17.049 1.00 89.06 72 SER A N 1
ATOM 561 C CA . SER A 1 72 ? 23.145 -0.310 -15.760 1.00 89.06 72 SER A CA 1
ATOM 562 C C . SER A 1 72 ? 21.844 -1.011 -15.387 1.00 89.06 72 SER A C 1
ATOM 564 O O . SER A 1 72 ? 20.782 -0.559 -15.822 1.00 89.06 72 SER A O 1
ATOM 566 N N . PRO A 1 73 ? 21.904 -2.060 -14.550 1.00 90.69 73 PRO A N 1
ATOM 567 C CA . PRO A 1 73 ? 20.705 -2.665 -13.994 1.00 90.69 73 PRO A CA 1
ATOM 568 C C . PRO A 1 73 ? 19.833 -1.623 -13.274 1.00 90.69 73 PRO A C 1
ATOM 570 O O . PRO A 1 73 ? 20.373 -0.672 -12.689 1.00 90.69 73 PRO A O 1
ATOM 573 N N . PRO A 1 74 ? 18.500 -1.775 -13.312 1.00 94.69 74 PRO A N 1
ATOM 574 C CA . PRO A 1 74 ? 17.598 -0.923 -12.553 1.00 94.69 74 PRO A CA 1
ATOM 575 C C . PRO A 1 74 ? 17.848 -1.081 -11.051 1.00 94.69 74 PRO A C 1
ATOM 577 O O . PRO A 1 74 ? 17.996 -2.192 -10.549 1.00 94.69 74 PRO A O 1
ATOM 580 N N . ARG A 1 75 ? 17.870 0.046 -10.338 1.00 96.62 75 ARG A N 1
ATOM 581 C CA . ARG A 1 75 ? 18.020 0.099 -8.871 1.00 96.62 75 ARG A CA 1
ATOM 582 C C . ARG A 1 75 ? 16.810 0.693 -8.164 1.00 96.62 75 ARG A C 1
ATOM 584 O O . ARG A 1 75 ? 16.689 0.568 -6.957 1.00 96.62 75 ARG A O 1
ATOM 591 N N . GLU A 1 76 ? 15.907 1.304 -8.925 1.00 97.75 76 GLU A N 1
ATOM 592 C CA . GLU A 1 76 ? 14.744 2.021 -8.416 1.00 97.75 76 GLU A CA 1
ATOM 593 C C . GLU A 1 76 ? 13.478 1.578 -9.147 1.00 97.75 76 GLU A C 1
ATOM 595 O O . GLU A 1 76 ? 13.522 1.170 -10.314 1.00 97.75 76 GLU A O 1
ATOM 600 N N . THR A 1 77 ? 12.329 1.749 -8.505 1.00 98.00 77 THR A N 1
ATOM 601 C CA . THR A 1 77 ? 11.047 1.840 -9.201 1.00 98.00 77 THR A CA 1
ATOM 602 C C . THR A 1 77 ? 10.953 3.161 -9.974 1.00 98.00 77 THR A C 1
ATOM 604 O O . THR A 1 77 ? 11.578 4.170 -9.646 1.00 98.00 77 THR A O 1
ATOM 607 N N . GLN A 1 78 ? 10.161 3.183 -11.043 1.00 96.69 78 GLN A N 1
ATOM 608 C CA . GLN A 1 78 ? 9.969 4.382 -11.868 1.00 96.69 78 GLN A CA 1
ATOM 609 C C . GLN A 1 78 ? 9.202 5.499 -11.146 1.00 96.69 78 GLN A C 1
ATOM 611 O O . GLN A 1 78 ? 9.301 6.666 -11.533 1.00 96.69 78 GLN A O 1
ATOM 616 N N . SER A 1 79 ? 8.424 5.138 -10.132 1.00 96.50 79 SER A N 1
ATOM 617 C CA . SER A 1 79 ? 7.665 6.037 -9.270 1.00 96.50 79 SER A CA 1
ATOM 618 C C . SER A 1 79 ? 7.485 5.402 -7.895 1.00 96.50 79 SER A C 1
ATOM 620 O O . SER A 1 79 ? 7.565 4.179 -7.757 1.00 96.50 79 SER A O 1
ATOM 622 N N . ARG A 1 80 ? 7.187 6.229 -6.890 1.00 97.81 80 ARG A N 1
ATOM 623 C CA . ARG A 1 80 ? 6.810 5.740 -5.560 1.00 97.81 80 ARG A CA 1
ATOM 624 C C . ARG A 1 80 ? 5.548 4.898 -5.634 1.00 97.81 80 ARG A C 1
ATOM 626 O O . ARG A 1 80 ? 4.578 5.283 -6.290 1.00 97.81 80 ARG A O 1
ATOM 633 N N . ILE A 1 81 ? 5.576 3.775 -4.934 1.00 98.12 81 ILE A N 1
ATOM 634 C CA . ILE A 1 81 ? 4.408 2.924 -4.740 1.00 98.12 81 ILE A CA 1
ATOM 635 C C . ILE A 1 81 ? 3.481 3.636 -3.757 1.00 98.12 81 ILE A C 1
ATOM 637 O O . ILE A 1 81 ? 3.946 4.256 -2.803 1.00 98.12 81 ILE A O 1
ATOM 641 N N . THR A 1 82 ? 2.179 3.617 -4.022 1.00 97.56 82 THR A N 1
ATOM 642 C CA . THR A 1 82 ? 1.191 4.232 -3.128 1.00 97.56 82 THR A CA 1
ATOM 643 C C . THR A 1 82 ? 0.818 3.251 -2.036 1.00 97.56 82 THR A C 1
ATOM 645 O O . THR A 1 82 ? 0.295 2.194 -2.362 1.00 97.56 82 THR A O 1
ATOM 648 N N . LEU A 1 83 ? 1.026 3.629 -0.778 1.00 98.00 83 LEU A N 1
ATOM 649 C CA . LEU A 1 83 ? 0.706 2.801 0.386 1.00 98.00 83 LEU A CA 1
ATOM 650 C C . LEU A 1 83 ? -0.739 3.044 0.833 1.00 98.00 83 LEU A C 1
ATOM 652 O O . LEU A 1 83 ? -1.578 2.158 0.756 1.00 98.00 83 LEU A O 1
ATOM 656 N N . TYR A 1 84 ? -1.071 4.291 1.181 1.00 97.62 84 TYR A N 1
ATOM 657 C CA . TYR A 1 84 ? -2.395 4.658 1.691 1.00 97.62 84 TYR A CA 1
ATOM 658 C C . TYR A 1 84 ? -2.883 6.003 1.166 1.00 97.62 84 TYR A C 1
ATOM 660 O O . TYR A 1 84 ? -2.103 6.846 0.714 1.00 97.62 84 TYR A O 1
ATOM 668 N N . THR A 1 85 ? -4.187 6.242 1.320 1.00 96.44 85 THR A N 1
ATOM 669 C CA . THR A 1 85 ? -4.776 7.579 1.175 1.00 96.44 85 THR A CA 1
ATOM 670 C C . THR A 1 85 ? -4.805 8.295 2.525 1.00 96.44 85 THR A C 1
ATOM 672 O O . THR A 1 85 ? -5.642 8.003 3.384 1.00 96.44 85 THR A O 1
ATOM 675 N N . GLY A 1 86 ? -3.90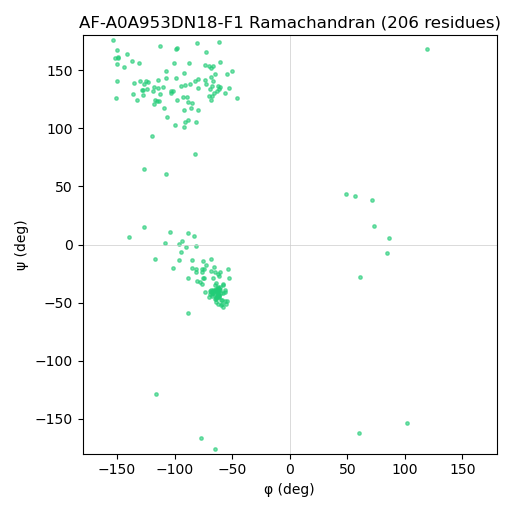4 9.261 2.704 1.00 96.88 86 GLY A N 1
ATOM 676 C CA . GLY A 1 86 ? -3.576 9.850 4.000 1.00 96.88 86 GLY A CA 1
ATOM 677 C C . GLY A 1 86 ? -4.716 10.605 4.679 1.00 96.88 86 GLY A C 1
ATOM 678 O O . GLY A 1 86 ? -4.847 10.550 5.894 1.00 96.88 86 GLY A O 1
ATOM 679 N N . ASN A 1 87 ? -5.604 11.252 3.919 1.00 95.75 87 ASN A N 1
ATOM 680 C CA . ASN A 1 87 ? -6.745 11.994 4.470 1.00 95.75 87 ASN A CA 1
ATOM 681 C C . ASN A 1 87 ? -8.016 11.147 4.679 1.00 95.75 87 ASN A C 1
ATOM 683 O O . ASN A 1 87 ? -9.068 11.721 4.937 1.00 95.75 87 ASN A O 1
ATOM 687 N N . THR A 1 88 ? -7.971 9.818 4.564 1.00 95.19 88 THR A N 1
ATOM 688 C CA . THR A 1 88 ? -9.171 8.962 4.687 1.00 95.19 88 THR A CA 1
ATOM 689 C C . THR A 1 88 ? -9.081 8.017 5.887 1.00 95.19 88 THR A C 1
ATOM 691 O O . THR A 1 88 ? -8.795 8.466 6.994 1.00 95.19 88 THR A O 1
ATOM 694 N N . TYR A 1 89 ? -9.296 6.716 5.692 1.00 95.50 89 TYR A N 1
ATOM 695 C CA . TYR A 1 89 ? -9.210 5.682 6.721 1.00 95.50 89 TYR A CA 1
ATOM 696 C C . TYR A 1 89 ? -7.884 5.710 7.487 1.00 95.50 89 TYR A C 1
ATOM 698 O O . TYR A 1 89 ? -7.865 5.406 8.671 1.00 95.50 89 TYR A O 1
ATOM 706 N N . PHE A 1 90 ? -6.797 6.166 6.858 1.00 97.12 90 PHE A N 1
ATOM 707 C CA . PHE A 1 90 ? -5.498 6.297 7.511 1.00 97.12 90 PHE A CA 1
ATOM 708 C C . PHE A 1 90 ? -5.499 7.333 8.655 1.00 97.12 90 PHE A C 1
ATOM 710 O O . PHE A 1 90 ? -5.012 7.060 9.756 1.00 97.12 90 PHE A O 1
ATOM 717 N N . ALA A 1 91 ? -6.064 8.522 8.407 1.00 95.88 91 ALA A N 1
ATOM 718 C CA . ALA A 1 91 ? -6.187 9.593 9.402 1.00 95.88 91 ALA A CA 1
ATOM 719 C C . ALA A 1 91 ? -7.385 9.409 10.346 1.00 95.88 91 ALA A C 1
ATOM 721 O O . ALA A 1 91 ? -7.405 9.990 11.430 1.00 95.88 91 ALA A O 1
ATOM 722 N N . TRP A 1 92 ? -8.382 8.619 9.941 1.00 95.75 92 TRP A N 1
ATOM 723 C CA . TRP A 1 92 ? -9.620 8.389 10.688 1.00 95.75 92 TRP A CA 1
ATOM 724 C C . TRP A 1 92 ? -9.860 6.886 10.887 1.00 95.75 92 TRP A C 1
ATOM 726 O O . TRP A 1 92 ? -10.831 6.352 10.339 1.00 95.75 92 TRP A O 1
ATOM 736 N N . PRO A 1 93 ? -8.982 6.193 11.636 1.00 96.50 93 PRO A N 1
ATOM 737 C CA . PRO A 1 93 ? -8.913 4.736 11.604 1.00 96.50 93 PRO A CA 1
ATOM 738 C C . PRO A 1 93 ? -10.068 4.041 12.331 1.00 96.50 93 PRO A C 1
ATOM 740 O O . PRO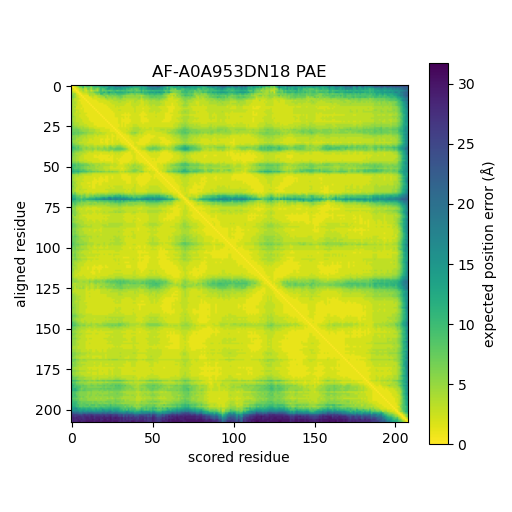 A 1 93 ? -10.391 2.907 11.996 1.00 96.50 93 PRO A O 1
ATOM 743 N N . ASP A 1 94 ? -10.738 4.741 13.250 1.00 96.19 94 ASP A N 1
ATOM 744 C CA . ASP A 1 94 ? -11.922 4.251 13.971 1.00 96.19 94 ASP A CA 1
ATOM 745 C C . ASP A 1 94 ? -13.199 4.245 13.105 1.00 96.19 94 ASP A C 1
ATOM 747 O O . ASP A 1 94 ? -14.216 3.653 13.471 1.00 96.19 94 ASP A O 1
ATOM 751 N N . LEU A 1 95 ? -13.182 4.930 11.956 1.00 95.19 95 LEU A N 1
ATOM 752 C CA . LEU A 1 95 ? -14.333 5.019 11.064 1.00 95.19 95 LEU A CA 1
ATOM 753 C C . LEU A 1 95 ? -14.251 3.954 9.974 1.00 95.19 95 LEU A C 1
ATOM 755 O O . LEU A 1 95 ? -13.225 3.775 9.321 1.00 95.19 95 LEU A O 1
ATOM 759 N N . ARG A 1 96 ? -15.380 3.295 9.705 1.00 94.44 96 ARG A N 1
ATOM 760 C CA . ARG A 1 96 ? -15.531 2.457 8.514 1.00 94.44 96 ARG A CA 1
ATOM 761 C C . ARG A 1 96 ? -15.832 3.340 7.305 1.00 94.44 96 ARG A C 1
ATOM 763 O O . ARG A 1 96 ? -16.892 3.964 7.246 1.00 94.44 96 ARG A O 1
ATOM 770 N N . TRP A 1 97 ? -14.928 3.359 6.330 1.00 93.88 97 TRP A N 1
ATOM 771 C CA . TRP A 1 97 ? -15.113 4.110 5.087 1.00 93.88 97 TRP A CA 1
ATOM 772 C C . TRP A 1 97 ? -15.866 3.291 4.026 1.00 93.88 97 TRP A C 1
ATOM 774 O O . TRP A 1 97 ? -15.853 2.055 4.075 1.00 93.88 97 TRP A O 1
ATOM 784 N N . PRO A 1 98 ? -16.533 3.947 3.054 1.00 92.31 98 PRO A N 1
ATOM 785 C CA . PRO A 1 98 ? -17.150 3.256 1.925 1.00 92.31 98 PRO A CA 1
ATOM 786 C C . PRO A 1 98 ? -16.152 2.340 1.206 1.00 92.31 98 PRO A C 1
ATOM 788 O O . PRO A 1 98 ? -15.023 2.742 0.944 1.00 92.31 98 PRO A O 1
ATOM 791 N N . GLY A 1 99 ? -16.572 1.114 0.892 1.00 91.69 99 GLY A N 1
ATOM 792 C CA . GLY A 1 99 ? -15.723 0.114 0.233 1.00 91.69 99 GLY A CA 1
ATOM 793 C C . GLY A 1 99 ? -14.830 -0.709 1.170 1.00 91.69 99 GLY A C 1
ATOM 794 O O . GLY A 1 99 ? -14.252 -1.684 0.705 1.00 91.69 99 GLY A O 1
ATOM 795 N N . MET A 1 100 ? -14.753 -0.382 2.469 1.00 96.00 100 MET A N 1
ATOM 796 C CA . MET A 1 100 ? -14.027 -1.190 3.459 1.00 96.00 100 MET A CA 1
ATOM 797 C C . MET A 1 100 ? -14.935 -2.218 4.146 1.00 96.00 100 MET A C 1
ATOM 799 O O . MET A 1 100 ? -16.122 -1.967 4.417 1.00 96.00 100 MET A O 1
ATOM 803 N N . PHE A 1 101 ? -14.361 -3.364 4.514 1.00 96.31 101 PHE A N 1
ATOM 804 C CA . PHE A 1 101 ? -15.047 -4.373 5.326 1.00 96.31 101 PHE A CA 1
ATOM 805 C C . PHE A 1 101 ? -15.277 -3.909 6.765 1.00 96.31 101 PHE A C 1
ATOM 807 O O . PHE A 1 101 ? -16.362 -4.122 7.309 1.00 96.31 101 PHE A O 1
ATOM 814 N N . ARG A 1 102 ? -14.284 -3.229 7.343 1.00 96.06 102 ARG A N 1
ATOM 815 C CA . ARG A 1 102 ? -14.238 -2.763 8.735 1.00 96.06 102 ARG A CA 1
ATOM 816 C C . ARG A 1 102 ? -13.410 -1.471 8.859 1.00 96.06 102 ARG A C 1
ATOM 818 O O . ARG A 1 102 ? -12.771 -1.091 7.876 1.00 96.06 102 ARG A O 1
ATOM 825 N N . PRO A 1 103 ? -13.467 -0.756 9.997 1.00 97.31 103 PRO A N 1
ATOM 826 C CA . PRO A 1 103 ? -12.532 0.323 10.325 1.00 97.31 103 PRO A CA 1
ATOM 827 C C . PRO A 1 103 ? -11.066 -0.092 10.163 1.00 97.31 103 PRO A C 1
ATOM 829 O O . PRO A 1 103 ? -10.722 -1.253 10.357 1.00 97.31 103 PRO A O 1
ATOM 832 N N . PHE A 1 104 ? -10.193 0.857 9.824 1.00 97.81 104 PHE A N 1
ATOM 833 C CA . PHE A 1 104 ? -8.764 0.576 9.641 1.00 97.81 104 PHE A CA 1
ATOM 834 C C . PHE A 1 104 ? -8.106 0.069 10.932 1.00 97.81 104 PHE A C 1
ATOM 836 O O . PHE A 1 104 ? -7.288 -0.834 10.869 1.00 97.81 104 PHE A O 1
ATOM 843 N N . ALA A 1 105 ? -8.509 0.600 12.093 1.00 97.06 105 ALA A N 1
ATOM 844 C CA . ALA A 1 105 ? -7.995 0.179 13.400 1.00 97.06 105 ALA A CA 1
ATOM 845 C C . ALA A 1 105 ? -8.404 -1.248 13.815 1.00 97.06 105 ALA A C 1
ATOM 847 O O . ALA A 1 105 ? -7.862 -1.764 14.786 1.00 97.06 105 ALA A O 1
ATOM 848 N N . ASP A 1 106 ? -9.362 -1.869 13.118 1.00 97.75 106 ASP A N 1
ATOM 849 C CA . ASP A 1 106 ? -9.857 -3.211 13.450 1.00 97.75 106 ASP A CA 1
ATOM 850 C C . ASP A 1 106 ? -9.061 -4.327 12.740 1.00 97.75 106 ASP A C 1
ATOM 852 O O . ASP A 1 106 ? -9.380 -5.506 12.916 1.00 97.75 106 ASP A O 1
ATOM 856 N N . TYR A 1 107 ? -8.073 -3.980 11.906 1.00 98.12 107 TYR A N 1
ATOM 857 C CA . TYR A 1 107 ? -7.131 -4.945 11.341 1.00 98.12 107 TYR A CA 1
ATOM 858 C C . TYR A 1 107 ? -5.956 -5.157 12.297 1.00 98.12 107 TYR A C 1
ATOM 860 O O . TYR A 1 107 ? -5.430 -4.212 12.875 1.00 98.12 107 TYR A O 1
ATOM 868 N N . GLU A 1 108 ? -5.547 -6.411 12.443 1.00 97.56 108 GLU A N 1
ATOM 869 C CA . GLU A 1 108 ? -4.420 -6.817 13.281 1.00 97.56 108 GLU A CA 1
ATOM 870 C C . GLU A 1 108 ? -3.080 -6.605 12.576 1.00 97.56 108 GLU A C 1
ATOM 872 O O . GLU A 1 108 ? -2.080 -6.304 13.219 1.00 97.56 108 GLU A O 1
ATOM 877 N N . SER A 1 109 ? -3.056 -6.725 11.247 1.00 97.44 109 SER A N 1
ATOM 878 C CA . SER A 1 109 ? -1.885 -6.357 10.459 1.00 97.44 109 SER A CA 1
ATOM 879 C C . SER A 1 109 ? -2.254 -5.864 9.067 1.00 97.44 109 SER A C 1
ATOM 881 O O . SER A 1 109 ? -3.352 -6.109 8.551 1.00 97.44 109 SER A O 1
ATOM 883 N N . HIS A 1 110 ? -1.295 -5.170 8.462 1.00 98.44 110 HIS A N 1
ATOM 884 C CA . HIS A 1 110 ? -1.371 -4.637 7.113 1.00 98.44 110 HIS A CA 1
ATOM 885 C C . HIS A 1 110 ? -0.137 -5.095 6.336 1.00 98.44 110 HIS A C 1
ATOM 887 O O . HIS A 1 110 ? 0.985 -4.906 6.804 1.00 98.44 110 HIS A O 1
ATOM 893 N N . LEU A 1 111 ? -0.331 -5.677 5.155 1.00 98.44 111 LEU A N 1
ATOM 894 C CA . LEU A 1 111 ? 0.748 -6.100 4.265 1.00 98.44 111 LEU A CA 1
ATOM 895 C C . LEU A 1 111 ? 0.507 -5.575 2.854 1.00 98.44 111 LEU A C 1
ATOM 897 O O . LEU A 1 111 ? -0.610 -5.632 2.345 1.00 98.44 111 LEU A O 1
ATOM 901 N N . ASP A 1 112 ? 1.582 -5.145 2.209 1.00 98.56 112 ASP A N 1
ATOM 902 C CA . ASP A 1 112 ? 1.610 -4.886 0.778 1.00 98.56 112 ASP A CA 1
ATOM 903 C C . ASP A 1 112 ? 2.327 -6.033 0.058 1.00 98.56 112 ASP A C 1
ATOM 905 O O . ASP A 1 112 ? 3.447 -6.415 0.413 1.00 98.56 112 ASP A O 1
ATOM 909 N N . VAL A 1 113 ? 1.695 -6.556 -0.992 1.00 98.62 113 VAL A N 1
ATOM 910 C CA . VAL A 1 113 ? 2.294 -7.494 -1.948 1.00 98.62 113 VAL A CA 1
ATOM 911 C C . VAL A 1 113 ? 2.699 -6.709 -3.190 1.00 98.62 113 VAL A C 1
ATOM 913 O O . VAL A 1 113 ? 1.871 -6.347 -4.028 1.00 98.62 113 VAL A O 1
ATOM 916 N N . LEU A 1 114 ? 3.993 -6.434 -3.311 1.00 98.44 114 LEU A N 1
ATOM 917 C CA . LEU A 1 114 ? 4.575 -5.652 -4.391 1.00 98.44 114 LEU A CA 1
ATOM 918 C C . LEU A 1 114 ? 5.004 -6.563 -5.540 1.00 98.44 114 LEU A C 1
ATOM 920 O O . LEU A 1 114 ? 5.943 -7.344 -5.406 1.00 98.44 114 LEU A O 1
ATOM 924 N N . VAL A 1 115 ? 4.369 -6.411 -6.695 1.00 98.00 115 VAL A N 1
ATOM 925 C CA . VAL A 1 115 ? 4.786 -7.014 -7.961 1.00 98.00 115 VAL A CA 1
ATOM 926 C C . VAL A 1 115 ? 5.687 -6.030 -8.696 1.00 98.00 115 VAL A C 1
ATOM 928 O O . VAL A 1 115 ? 5.224 -5.069 -9.317 1.00 98.00 115 VAL A O 1
ATOM 931 N N . ILE A 1 116 ? 6.993 -6.262 -8.631 1.00 98.00 116 ILE A N 1
ATOM 932 C CA . ILE A 1 116 ? 8.005 -5.431 -9.278 1.00 98.00 116 ILE A CA 1
ATOM 933 C C . ILE A 1 116 ? 8.405 -6.073 -10.605 1.00 98.00 116 ILE A C 1
ATOM 935 O O . ILE A 1 116 ? 8.844 -7.218 -10.641 1.00 98.00 116 ILE A O 1
ATOM 939 N N . TYR A 1 117 ? 8.284 -5.332 -11.704 1.00 96.56 117 TYR A N 1
ATOM 940 C CA . TYR A 1 117 ? 8.527 -5.872 -13.044 1.00 96.56 117 TYR A CA 1
ATOM 941 C C . TYR A 1 117 ? 9.332 -4.926 -13.936 1.00 96.56 117 TYR A C 1
ATOM 943 O O . TYR A 1 117 ? 9.372 -3.706 -13.739 1.00 96.56 117 TYR A O 1
ATOM 951 N N . THR A 1 118 ? 9.965 -5.497 -14.954 1.00 95.06 118 THR A N 1
ATOM 952 C CA . THR A 1 118 ? 10.591 -4.774 -16.058 1.00 95.06 118 THR A CA 1
ATOM 953 C C . THR A 1 118 ? 9.577 -4.647 -17.198 1.00 95.06 118 THR A C 1
ATOM 955 O O . THR A 1 118 ? 8.965 -5.629 -17.604 1.00 95.06 118 THR A O 1
ATOM 958 N N . LEU A 1 119 ? 9.337 -3.424 -17.689 1.00 92.75 119 LEU A N 1
ATOM 959 C CA . LEU A 1 119 ? 8.439 -3.199 -18.827 1.00 92.75 119 LEU A CA 1
ATOM 960 C C . LEU A 1 119 ? 9.209 -3.365 -20.141 1.00 92.75 119 LEU A C 1
ATOM 962 O O . LEU A 1 119 ? 10.080 -2.549 -20.442 1.00 92.75 119 LEU A O 1
ATOM 966 N N . GLU A 1 120 ? 8.811 -4.342 -20.949 1.00 90.62 120 GLU A N 1
ATOM 967 C CA . GLU A 1 120 ? 9.347 -4.613 -22.286 1.00 90.62 120 GLU A CA 1
ATOM 968 C C . GLU A 1 120 ? 8.238 -4.496 -23.345 1.00 90.62 120 GLU A C 1
ATOM 970 O O . GLU A 1 120 ? 7.509 -5.453 -23.598 1.00 90.62 120 GLU A O 1
ATOM 975 N N . PRO A 1 121 ? 8.059 -3.324 -23.985 1.00 86.75 121 PRO A N 1
ATOM 976 C CA . PRO A 1 121 ? 6.905 -3.056 -24.854 1.00 86.75 121 PRO A CA 1
ATOM 977 C C . PRO A 1 121 ? 6.758 -3.985 -26.067 1.00 86.75 121 PRO A C 1
ATOM 979 O O . PRO A 1 121 ? 5.650 -4.113 -26.602 1.00 86.75 121 PRO A O 1
ATOM 982 N N . ASP A 1 122 ? 7.871 -4.582 -26.495 1.00 88.81 122 ASP A N 1
ATOM 983 C CA . ASP A 1 122 ? 7.968 -5.437 -27.678 1.00 88.81 122 ASP A CA 1
ATOM 984 C C . ASP A 1 122 ? 7.852 -6.934 -27.342 1.00 88.81 122 ASP A C 1
ATOM 986 O O . ASP A 1 122 ? 7.605 -7.740 -28.238 1.00 88.81 122 ASP A O 1
ATOM 990 N N . ALA A 1 123 ? 7.955 -7.306 -26.060 1.00 86.88 123 ALA A N 1
ATOM 991 C CA . ALA A 1 123 ? 7.705 -8.667 -25.596 1.00 86.88 123 ALA A CA 1
ATOM 992 C C . ALA A 1 123 ? 6.197 -8.989 -25.608 1.00 86.88 123 ALA A C 1
ATOM 994 O O . ALA A 1 123 ? 5.337 -8.104 -25.504 1.00 86.88 123 ALA A O 1
ATOM 995 N N . MET A 1 124 ? 5.847 -10.272 -25.719 1.00 85.31 124 MET A N 1
ATOM 996 C CA . MET A 1 124 ? 4.444 -10.716 -25.735 1.00 85.31 124 MET A CA 1
ATOM 997 C C . MET A 1 124 ? 3.778 -10.529 -24.367 1.00 85.31 124 MET A C 1
ATOM 999 O O . MET A 1 124 ? 2.636 -10.064 -24.269 1.00 85.31 124 MET A O 1
ATOM 1003 N N . GLU A 1 125 ? 4.526 -10.874 -23.327 1.00 87.38 125 GLU A N 1
ATOM 1004 C CA . GLU A 1 125 ? 4.206 -10.771 -21.912 1.00 87.38 125 GLU A CA 1
ATOM 1005 C C . GLU A 1 125 ? 4.281 -9.333 -21.399 1.00 87.38 125 GLU A C 1
ATOM 1007 O O . GLU A 1 125 ? 3.530 -8.978 -20.503 1.00 87.38 125 GLU A O 1
ATOM 1012 N N . ARG A 1 126 ? 5.126 -8.477 -21.987 1.00 90.44 126 ARG A N 1
ATOM 1013 C CA . ARG A 1 126 ? 5.345 -7.057 -21.634 1.00 90.44 126 ARG A CA 1
ATOM 1014 C C . ARG A 1 126 ? 5.855 -6.762 -20.225 1.00 90.44 126 ARG A C 1
ATOM 1016 O O . ARG A 1 126 ? 6.515 -5.744 -20.045 1.00 90.44 126 ARG A O 1
ATOM 1023 N N . ALA A 1 127 ? 5.562 -7.606 -19.247 1.00 93.25 127 ALA A N 1
ATOM 1024 C CA . ALA A 1 127 ? 6.140 -7.592 -17.916 1.00 93.25 127 ALA A CA 1
ATOM 1025 C C . ALA A 1 127 ? 7.116 -8.767 -17.792 1.00 93.25 127 ALA A C 1
ATOM 1027 O O . ALA A 1 127 ? 6.696 -9.922 -17.756 1.00 93.25 127 ALA A O 1
ATOM 1028 N N . THR A 1 128 ? 8.406 -8.460 -17.736 1.00 93.31 128 THR A N 1
ATOM 1029 C CA . THR A 1 128 ? 9.505 -9.420 -17.573 1.00 93.31 128 THR A CA 1
ATOM 1030 C C . THR A 1 128 ? 10.178 -9.226 -16.212 1.00 93.31 128 THR A C 1
ATOM 1032 O O . THR A 1 128 ? 9.867 -8.279 -15.479 1.00 93.31 128 THR A O 1
ATOM 1035 N N . ASP A 1 129 ? 11.070 -10.149 -15.835 1.00 94.06 129 ASP A N 1
ATOM 1036 C CA . ASP A 1 129 ? 11.818 -10.127 -14.566 1.00 94.06 129 ASP A CA 1
ATOM 1037 C C . ASP A 1 129 ? 10.931 -9.880 -13.338 1.00 94.06 129 ASP A C 1
ATOM 1039 O O . ASP A 1 129 ? 11.232 -9.045 -12.476 1.00 94.06 129 ASP A O 1
ATOM 1043 N N . ILE A 1 130 ? 9.778 -10.544 -13.296 1.00 95.69 130 ILE A N 1
ATOM 1044 C CA . ILE A 1 130 ? 8.800 -10.328 -12.235 1.00 95.69 130 ILE A CA 1
ATOM 1045 C C . ILE A 1 130 ? 9.387 -10.795 -10.904 1.00 95.69 130 ILE A C 1
ATOM 1047 O O . ILE A 1 130 ? 9.886 -11.909 -10.766 1.00 95.69 130 ILE A O 1
ATOM 1051 N N . GLU A 1 131 ? 9.287 -9.921 -9.917 1.00 96.81 131 GLU A N 1
ATOM 1052 C CA . GLU A 1 131 ? 9.693 -10.137 -8.542 1.00 96.81 131 GLU A CA 1
ATOM 1053 C C . GLU A 1 131 ? 8.512 -9.803 -7.635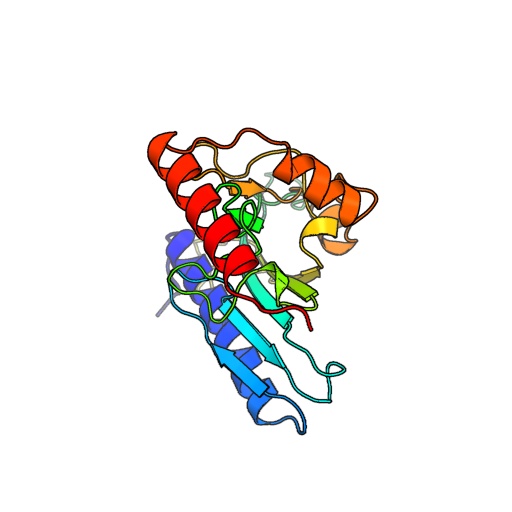 1.00 96.81 131 GLU A C 1
ATOM 1055 O O . GLU A 1 131 ? 7.825 -8.806 -7.856 1.00 96.81 131 GLU A O 1
ATOM 1060 N N . VAL A 1 132 ? 8.280 -10.630 -6.617 1.00 97.81 132 VAL A N 1
ATOM 1061 C CA . VAL A 1 132 ? 7.246 -10.384 -5.612 1.00 97.81 132 VAL A CA 1
ATOM 1062 C C . VAL A 1 132 ? 7.919 -10.132 -4.272 1.00 97.81 132 VAL A C 1
ATOM 1064 O O . VAL A 1 132 ? 8.680 -10.970 -3.794 1.00 97.81 132 VAL A O 1
ATOM 1067 N N . VAL A 1 133 ? 7.625 -8.981 -3.675 1.00 98.19 133 VAL A N 1
ATOM 1068 C CA . VAL A 1 133 ? 8.111 -8.575 -2.354 1.00 98.19 133 VAL A CA 1
ATOM 1069 C C . VAL A 1 133 ? 6.905 -8.373 -1.448 1.00 98.19 133 VAL A C 1
ATOM 1071 O O . VAL A 1 133 ? 5.951 -7.711 -1.842 1.00 98.19 133 VAL A O 1
ATOM 1074 N N . VAL A 1 134 ? 6.937 -8.937 -0.242 1.00 98.44 134 VAL A N 1
ATOM 1075 C CA . VAL A 1 134 ? 5.871 -8.770 0.754 1.00 98.44 134 VAL A CA 1
ATOM 1076 C C . VAL A 1 134 ? 6.441 -8.023 1.944 1.00 98.44 134 VAL A C 1
ATOM 1078 O O . VAL A 1 134 ? 7.438 -8.464 2.512 1.00 98.44 134 VAL A O 1
ATOM 1081 N N . GLN A 1 135 ? 5.831 -6.897 2.299 1.00 98.62 135 GLN A N 1
ATOM 1082 C CA . GLN A 1 135 ? 6.288 -6.053 3.400 1.00 98.62 135 GLN A CA 1
ATOM 1083 C C . GLN A 1 135 ? 5.114 -5.430 4.144 1.00 98.62 135 GLN A C 1
ATOM 1085 O O . GLN A 1 135 ? 4.063 -5.160 3.566 1.00 98.62 135 GLN A O 1
ATOM 1090 N N . GLU A 1 136 ? 5.318 -5.139 5.425 1.00 98.62 136 GLU A N 1
ATOM 1091 C CA . GLU A 1 136 ? 4.438 -4.216 6.137 1.00 98.62 136 GLU A CA 1
ATOM 1092 C C . GLU A 1 136 ? 4.617 -2.802 5.555 1.00 98.62 136 GLU A C 1
ATOM 1094 O O . GLU A 1 136 ? 5.760 -2.368 5.363 1.00 98.62 136 GLU A O 1
ATOM 1099 N N . PRO A 1 137 ? 3.538 -2.036 5.307 1.00 98.62 137 PRO A N 1
ATOM 1100 C CA . PRO A 1 137 ? 3.650 -0.732 4.653 1.00 98.62 137 PRO A CA 1
ATOM 1101 C C . PRO A 1 137 ? 4.563 0.256 5.388 1.00 98.62 137 PRO A C 1
ATOM 1103 O O . PRO A 1 137 ? 5.267 1.031 4.743 1.00 98.62 137 PRO A O 1
ATOM 1106 N N . TRP A 1 138 ? 4.612 0.212 6.725 1.00 98.69 138 TRP A N 1
ATOM 1107 C CA . TRP A 1 138 ? 5.471 1.098 7.517 1.00 98.69 138 TRP A CA 1
ATOM 1108 C C . TRP A 1 138 ? 6.968 0.843 7.277 1.00 98.69 138 TRP A C 1
ATOM 1110 O O . TRP A 1 138 ? 7.741 1.800 7.228 1.00 98.69 138 TRP A O 1
ATOM 1120 N N . ARG A 1 139 ? 7.372 -0.418 7.045 1.00 98.81 139 ARG A N 1
ATOM 1121 C CA . ARG A 1 139 ? 8.774 -0.810 6.811 1.00 98.81 139 ARG A CA 1
ATOM 1122 C C . ARG A 1 139 ? 9.331 -0.257 5.514 1.00 98.81 139 ARG A C 1
ATOM 1124 O O . ARG A 1 139 ? 10.525 -0.040 5.405 1.00 98.81 139 ARG A O 1
ATOM 1131 N N . ILE A 1 140 ? 8.481 -0.040 4.517 1.00 98.81 140 ILE A N 1
ATOM 1132 C CA . ILE A 1 140 ? 8.878 0.464 3.194 1.00 98.81 140 ILE A CA 1
ATOM 1133 C C . ILE A 1 140 ? 8.431 1.904 2.951 1.00 98.81 140 ILE A C 1
ATOM 1135 O O . ILE A 1 140 ? 8.641 2.448 1.864 1.00 98.81 140 ILE A O 1
ATOM 1139 N N . ALA A 1 141 ? 7.790 2.535 3.932 1.00 98.81 141 ALA A N 1
ATOM 1140 C CA . ALA A 1 141 ? 7.290 3.887 3.790 1.00 98.81 141 ALA A CA 1
ATOM 1141 C C . ALA A 1 141 ? 8.429 4.897 3.658 1.00 98.81 141 ALA A C 1
ATOM 1143 O O . ALA A 1 141 ? 9.447 4.819 4.340 1.00 98.81 141 ALA A O 1
ATOM 1144 N N . SER A 1 142 ? 8.218 5.885 2.791 1.00 98.62 142 SER A N 1
ATOM 1145 C CA . SER A 1 142 ? 9.029 7.100 2.763 1.00 98.62 142 SER A CA 1
ATOM 1146 C C . SER A 1 142 ? 8.324 8.219 3.529 1.00 98.62 142 SER A C 1
ATOM 1148 O O . SER A 1 142 ? 7.131 8.123 3.824 1.00 98.62 142 SER A O 1
ATOM 1150 N N . LYS A 1 143 ? 9.028 9.318 3.794 1.00 98.50 143 LYS A N 1
ATOM 1151 C CA . LYS A 1 143 ? 8.445 10.590 4.264 1.00 98.50 143 LYS A CA 1
ATOM 1152 C C . LYS A 1 143 ? 7.895 11.450 3.119 1.00 98.50 143 LYS A C 1
ATOM 1154 O O . LYS A 1 143 ? 7.486 12.592 3.321 1.00 98.50 143 LYS A O 1
ATOM 1159 N N . GLU A 1 144 ? 7.869 10.915 1.899 1.00 98.06 144 GLU A N 1
ATOM 1160 C CA . GLU A 1 144 ? 7.374 11.597 0.709 1.00 98.06 144 GLU A CA 1
ATOM 1161 C C . GLU A 1 144 ? 6.024 11.041 0.238 1.00 98.06 144 GLU A C 1
ATOM 1163 O O . GLU A 1 144 ? 5.697 9.861 0.368 1.00 98.06 144 GLU A O 1
ATOM 1168 N N . ARG A 1 145 ? 5.214 11.918 -0.362 1.00 97.94 145 ARG A N 1
ATOM 1169 C CA . ARG A 1 145 ? 3.942 11.527 -0.982 1.00 97.94 145 ARG A CA 1
ATOM 1170 C C . ARG A 1 145 ? 4.181 10.910 -2.359 1.00 97.94 145 ARG A C 1
ATOM 1172 O O . ARG A 1 145 ? 5.002 11.409 -3.129 1.00 97.94 145 ARG A O 1
ATOM 1179 N N . SER A 1 146 ? 3.404 9.888 -2.714 1.00 97.44 146 SER A N 1
ATOM 1180 C CA . SER A 1 146 ? 3.341 9.364 -4.089 1.00 97.44 146 SER A CA 1
ATOM 1181 C C . SER A 1 146 ? 2.412 10.195 -4.983 1.00 97.44 146 SER A C 1
ATOM 1183 O O . SER A 1 146 ? 2.585 10.228 -6.200 1.00 97.44 146 SER A O 1
ATOM 1185 N N . SER A 1 147 ? 1.448 10.913 -4.392 1.00 96.44 147 SER A N 1
ATOM 1186 C CA . SER A 1 147 ? 0.589 11.869 -5.096 1.00 96.44 147 SER A CA 1
ATOM 1187 C C . SER A 1 147 ? 0.133 12.998 -4.180 1.00 96.44 147 SER A C 1
ATOM 1189 O O . SER A 1 147 ? -0.486 12.773 -3.140 1.00 96.44 147 SER A O 1
ATOM 1191 N N . THR A 1 148 ? 0.379 14.240 -4.598 1.00 92.81 148 THR A N 1
ATOM 1192 C CA . THR A 1 148 ? -0.085 15.426 -3.870 1.00 92.81 148 THR A CA 1
ATOM 1193 C C . THR A 1 148 ? -1.564 15.712 -4.104 1.00 92.81 148 THR A C 1
ATOM 1195 O O . THR A 1 148 ? -2.235 16.222 -3.217 1.00 92.81 148 THR A O 1
ATOM 1198 N N . THR A 1 149 ? -2.101 15.401 -5.286 1.00 93.44 149 THR A N 1
ATOM 1199 C CA . THR A 1 149 ? -3.510 15.656 -5.635 1.00 93.44 149 THR A CA 1
ATOM 1200 C C . THR A 1 149 ? -4.456 14.655 -5.000 1.00 93.44 149 THR A C 1
ATOM 1202 O O . THR A 1 149 ? -5.571 15.020 -4.640 1.00 93.44 149 THR A O 1
ATOM 1205 N N . ARG A 1 150 ? -4.008 13.407 -4.848 1.00 93.88 150 ARG A N 1
ATOM 1206 C CA . ARG A 1 150 ? -4.779 12.335 -4.216 1.00 93.88 150 ARG A CA 1
ATOM 1207 C C . ARG A 1 150 ? -4.448 12.134 -2.738 1.00 93.88 150 ARG A C 1
ATOM 1209 O O . ARG A 1 150 ? -5.057 11.280 -2.112 1.00 93.88 150 ARG A O 1
ATOM 1216 N N . GLU A 1 151 ? -3.526 12.930 -2.191 1.00 97.19 151 GLU A N 1
ATOM 1217 C CA . GLU A 1 151 ? -3.102 12.847 -0.788 1.00 97.19 151 GLU A CA 1
ATOM 1218 C C . GLU A 1 151 ? -2.576 11.447 -0.418 1.00 97.19 151 GLU A C 1
ATOM 1220 O O . GLU A 1 151 ? -2.889 10.900 0.637 1.00 97.19 151 GLU A O 1
ATOM 1225 N N . TYR A 1 152 ? -1.789 10.849 -1.317 1.00 97.94 152 TYR A N 1
ATOM 1226 C CA . TYR A 1 152 ? -1.264 9.495 -1.162 1.00 97.94 152 TYR A CA 1
ATOM 1227 C C . TYR A 1 152 ? 0.097 9.469 -0.471 1.00 97.94 152 TYR A C 1
ATOM 1229 O O . TYR A 1 152 ? 0.992 10.252 -0.803 1.00 97.94 152 TYR A O 1
ATOM 1237 N N . ILE A 1 153 ? 0.253 8.520 0.447 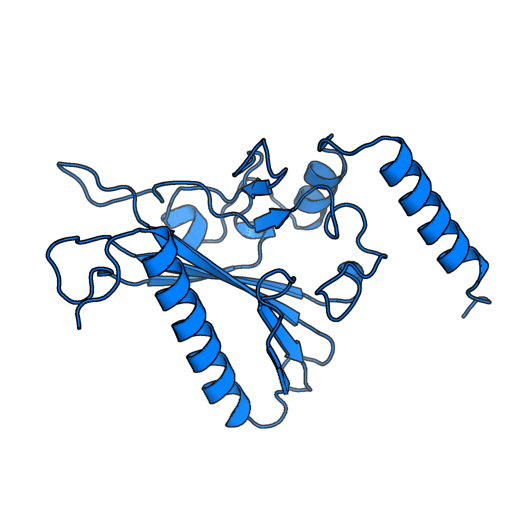1.00 98.56 153 ILE A N 1
ATOM 1238 C CA . ILE A 1 153 ? 1.510 8.183 1.117 1.00 98.56 153 ILE A CA 1
ATOM 1239 C C . ILE A 1 153 ? 2.344 7.303 0.181 1.00 98.56 153 ILE A C 1
ATOM 1241 O O . ILE A 1 153 ? 1.807 6.382 -0.438 1.00 98.56 153 ILE A O 1
ATOM 1245 N N . GLY A 1 154 ? 3.639 7.601 0.053 1.00 98.56 154 GLY A N 1
ATOM 1246 C CA . GLY A 1 154 ? 4.543 6.900 -0.854 1.00 98.56 154 GLY A CA 1
ATOM 1247 C C . GLY A 1 154 ? 5.540 5.988 -0.144 1.00 98.56 154 GLY A C 1
ATOM 1248 O O . GLY A 1 154 ? 6.086 6.350 0.898 1.00 98.56 154 GLY A O 1
ATOM 1249 N N . ALA A 1 155 ? 5.842 4.847 -0.755 1.00 98.75 155 ALA A N 1
ATOM 1250 C CA . ALA A 1 155 ? 6.989 4.019 -0.397 1.00 98.75 155 ALA A CA 1
ATOM 1251 C C . ALA A 1 155 ? 8.320 4.651 -0.843 1.00 98.75 155 ALA A C 1
ATOM 1253 O O . ALA A 1 155 ? 8.345 5.541 -1.704 1.00 98.75 155 ALA A O 1
ATOM 1254 N N . VAL A 1 156 ? 9.431 4.140 -0.315 1.00 98.81 156 VAL A N 1
ATOM 1255 C CA . VAL A 1 156 ? 10.763 4.350 -0.901 1.00 98.81 156 VAL A CA 1
ATOM 1256 C C . VAL A 1 156 ? 10.825 3.781 -2.324 1.00 98.81 156 VAL A C 1
ATOM 1258 O O . VAL A 1 156 ? 10.023 2.934 -2.714 1.00 98.81 156 VAL A O 1
ATOM 1261 N N . THR A 1 157 ? 11.754 4.275 -3.144 1.00 98.62 157 THR A N 1
ATOM 1262 C CA . THR A 1 157 ? 11.889 3.821 -4.541 1.00 98.62 157 THR A CA 1
ATOM 1263 C C . THR A 1 157 ? 13.019 2.829 -4.749 1.00 98.62 157 THR A C 1
ATOM 1265 O O . THR A 1 157 ? 13.016 2.146 -5.770 1.00 98.62 157 THR A O 1
ATOM 1268 N N . GLN A 1 158 ? 14.003 2.766 -3.848 1.00 98.56 158 GLN A N 1
ATOM 1269 C CA . GLN A 1 158 ? 15.160 1.889 -4.021 1.00 98.56 158 GLN A CA 1
ATOM 1270 C C . GLN A 1 158 ? 14.743 0.426 -3.867 1.00 98.56 158 GLN A C 1
ATOM 1272 O O . GLN A 1 158 ? 14.128 0.054 -2.872 1.00 98.56 158 GLN A O 1
ATOM 1277 N N . LEU A 1 159 ? 15.091 -0.409 -4.848 1.00 98.44 159 LEU A N 1
ATOM 1278 C CA . LEU A 1 159 ? 14.672 -1.811 -4.895 1.00 98.44 159 LEU A CA 1
ATOM 1279 C C . LEU A 1 159 ? 15.214 -2.609 -3.708 1.00 98.44 159 LEU A C 1
ATOM 1281 O O . LEU A 1 159 ? 14.475 -3.397 -3.130 1.00 98.44 159 LEU A O 1
ATOM 1285 N N . ASP A 1 160 ? 16.463 -2.372 -3.311 1.00 98.44 160 ASP A N 1
ATOM 1286 C CA . ASP A 1 160 ? 17.063 -3.070 -2.168 1.00 98.44 160 ASP A CA 1
ATOM 1287 C C . ASP A 1 160 ? 16.376 -2.678 -0.853 1.00 98.44 160 ASP A C 1
ATOM 1289 O O . ASP A 1 160 ? 16.039 -3.547 -0.057 1.00 98.44 160 ASP A O 1
ATOM 1293 N N . GLN A 1 161 ? 16.017 -1.400 -0.683 1.00 98.62 161 GLN A N 1
ATOM 1294 C CA . GLN A 1 161 ? 15.244 -0.961 0.484 1.00 98.62 161 GLN A CA 1
ATOM 1295 C C . GLN A 1 161 ? 13.842 -1.580 0.527 1.00 98.62 161 GLN A C 1
ATOM 1297 O O . GLN A 1 161 ? 13.376 -1.951 1.602 1.00 98.62 161 GLN A O 1
ATOM 1302 N N . LEU A 1 162 ? 13.174 -1.722 -0.624 1.00 98.62 162 LEU A N 1
ATOM 1303 C CA . LEU A 1 162 ? 11.877 -2.400 -0.700 1.00 98.62 162 LEU A CA 1
ATOM 1304 C C . LEU A 1 162 ? 11.995 -3.876 -0.300 1.00 98.62 162 LEU A C 1
ATOM 1306 O O . LEU A 1 162 ? 11.176 -4.363 0.473 1.00 98.62 162 LEU A O 1
ATOM 1310 N N . ARG A 1 163 ? 13.020 -4.579 -0.793 1.00 98.44 163 ARG A N 1
ATOM 1311 C CA . ARG A 1 163 ? 13.273 -5.994 -0.468 1.00 98.44 163 ARG A CA 1
ATOM 1312 C C . ARG A 1 163 ? 13.548 -6.198 1.013 1.00 98.44 163 ARG A C 1
ATOM 1314 O O . ARG A 1 163 ? 12.996 -7.111 1.616 1.00 98.44 163 ARG A O 1
ATOM 1321 N N . GLU A 1 164 ? 14.389 -5.346 1.583 1.00 98.38 164 GLU A N 1
ATOM 1322 C CA . GLU A 1 164 ? 14.873 -5.480 2.957 1.00 98.38 164 GLU A CA 1
ATOM 1323 C C . GLU A 1 164 ? 13.917 -4.877 3.997 1.00 98.38 164 GLU A C 1
ATOM 1325 O O . GLU A 1 164 ? 14.058 -5.161 5.183 1.00 98.38 164 GLU A O 1
ATOM 1330 N N . GLY A 1 165 ? 12.932 -4.075 3.575 1.00 98.44 165 GLY A N 1
ATOM 1331 C CA . GLY A 1 165 ? 12.047 -3.358 4.496 1.00 98.44 165 GLY A CA 1
ATOM 1332 C C . GLY A 1 165 ? 12.766 -2.211 5.210 1.00 98.44 165 GLY A C 1
ATOM 1333 O O . GLY A 1 165 ? 12.553 -1.997 6.399 1.00 98.44 165 GLY A O 1
ATOM 1334 N N . ASN A 1 166 ? 13.639 -1.510 4.482 1.00 98.38 166 ASN A N 1
ATOM 1335 C CA . ASN A 1 166 ? 14.518 -0.450 4.982 1.00 98.38 166 ASN A CA 1
ATOM 1336 C C . ASN A 1 166 ? 14.051 0.939 4.506 1.00 98.38 166 ASN A C 1
ATOM 1338 O O . ASN A 1 166 ? 14.751 1.629 3.760 1.00 98.38 166 ASN A O 1
ATOM 1342 N N . GLY A 1 167 ? 12.830 1.311 4.889 1.00 98.56 167 GLY A N 1
ATOM 1343 C CA . GLY A 1 167 ? 12.213 2.614 4.637 1.00 98.56 167 GLY A CA 1
ATOM 1344 C C . GLY A 1 167 ? 12.729 3.730 5.553 1.00 98.56 167 GLY A C 1
ATOM 1345 O O . GLY A 1 167 ? 13.726 3.586 6.254 1.00 98.56 167 GLY A O 1
ATOM 1346 N N . ASP A 1 168 ? 12.027 4.865 5.566 1.00 98.75 168 ASP A N 1
ATOM 1347 C CA . ASP A 1 168 ? 12.443 6.073 6.302 1.00 98.75 168 ASP A CA 1
ATOM 1348 C C . ASP A 1 168 ? 12.085 6.046 7.805 1.00 98.75 168 ASP A C 1
ATOM 1350 O O . ASP A 1 168 ? 12.346 7.024 8.521 1.00 98.75 168 ASP A O 1
ATOM 1354 N N . PHE A 1 169 ? 11.428 4.982 8.277 1.00 98.69 169 PHE A N 1
ATOM 1355 C CA . PHE A 1 169 ? 10.899 4.864 9.636 1.00 98.69 169 PHE A CA 1
ATOM 1356 C C . PHE A 1 169 ? 11.553 3.714 10.397 1.00 98.69 169 PHE A C 1
ATOM 1358 O O . PHE A 1 169 ? 11.681 2.608 9.885 1.00 98.69 169 PHE A O 1
ATOM 1365 N N . GLU A 1 170 ? 11.918 3.983 11.650 1.00 97.69 170 GLU A N 1
ATOM 1366 C CA . GLU A 1 170 ? 12.532 3.000 12.551 1.00 97.69 170 GLU A CA 1
ATOM 1367 C C . GLU A 1 170 ? 11.491 2.127 13.271 1.00 97.69 170 GLU A C 1
ATOM 1369 O O . GLU A 1 170 ? 11.825 1.047 13.753 1.00 97.69 170 GLU A O 1
ATOM 1374 N N . SER A 1 171 ? 10.233 2.580 13.345 1.00 98.38 171 SER A N 1
ATOM 1375 C CA . SER A 1 171 ? 9.133 1.831 13.955 1.00 98.38 171 SER A CA 1
ATOM 1376 C C . SER A 1 171 ? 7.783 2.130 13.300 1.00 98.38 171 SER A C 1
ATOM 1378 O O . SER A 1 171 ? 7.594 3.164 12.644 1.00 98.38 171 SER A O 1
ATOM 1380 N N . GLU A 1 172 ? 6.830 1.225 13.516 1.00 98.38 172 GLU A N 1
ATOM 1381 C CA . GLU A 1 172 ? 5.443 1.366 13.079 1.00 98.38 172 GLU A CA 1
ATOM 1382 C C . GLU A 1 172 ? 4.768 2.592 13.716 1.00 98.38 172 GLU A C 1
ATOM 1384 O O . GLU A 1 172 ? 4.104 3.378 13.034 1.00 98.38 172 GLU A O 1
ATOM 1389 N N . GLU A 1 173 ? 4.986 2.816 15.013 1.00 98.44 173 GLU A N 1
ATOM 1390 C CA . GLU A 1 173 ? 4.438 3.963 15.737 1.00 98.44 173 GLU A CA 1
ATOM 1391 C C . GLU A 1 173 ? 4.954 5.276 15.150 1.00 98.44 173 GLU A C 1
ATOM 1393 O O . GLU A 1 173 ? 4.161 6.183 14.894 1.00 98.44 173 GLU A O 1
ATOM 1398 N N . GLY A 1 174 ? 6.260 5.358 14.864 1.00 98.62 174 GLY A N 1
ATOM 1399 C CA . GLY A 1 174 ? 6.869 6.535 14.248 1.00 98.62 174 GLY A CA 1
ATOM 1400 C C . GLY A 1 174 ? 6.307 6.830 12.854 1.00 98.62 174 GLY A C 1
ATOM 1401 O O . GLY A 1 174 ? 6.096 7.994 12.501 1.00 98.62 174 GLY A O 1
ATOM 1402 N N . PHE A 1 175 ? 6.003 5.788 12.074 1.00 98.75 175 PHE A N 1
ATOM 1403 C CA . PHE A 1 175 ? 5.320 5.921 10.786 1.00 98.75 175 PHE A CA 1
ATOM 1404 C C . PHE A 1 175 ? 3.919 6.526 10.937 1.00 98.75 175 PHE A C 1
ATOM 1406 O O . PHE A 1 175 ? 3.593 7.514 10.264 1.00 98.75 175 PHE A O 1
ATOM 1413 N N . TYR A 1 176 ? 3.091 5.972 11.828 1.00 98.44 176 TYR A N 1
ATOM 1414 C CA . TYR A 1 176 ? 1.732 6.472 12.027 1.00 98.44 176 TYR A CA 1
ATOM 1415 C C . TYR A 1 176 ? 1.707 7.860 12.662 1.00 98.44 176 TYR A C 1
ATOM 1417 O O . TYR A 1 176 ? 0.886 8.678 12.251 1.00 98.44 176 TYR A O 1
ATOM 1425 N N . GLU A 1 177 ? 2.584 8.153 13.621 1.00 98.44 177 GLU A N 1
ATOM 1426 C CA . GLU A 1 177 ? 2.688 9.477 14.239 1.00 98.44 177 GLU A CA 1
ATOM 1427 C C . GLU A 1 177 ? 3.024 10.537 13.187 1.00 98.44 177 GLU A C 1
ATOM 1429 O O . GLU A 1 177 ? 2.288 11.516 13.035 1.00 98.44 177 GLU A O 1
ATOM 1434 N N . TYR A 1 178 ? 4.076 10.302 12.399 1.00 98.69 178 TYR A N 1
ATOM 1435 C CA . TYR A 1 178 ? 4.514 11.229 11.361 1.00 98.69 178 TYR A CA 1
ATOM 1436 C C . TYR A 1 178 ? 3.404 11.516 10.348 1.00 98.69 178 TYR A C 1
ATOM 1438 O O . TYR A 1 178 ? 3.051 12.672 10.100 1.00 98.69 178 TYR A O 1
ATOM 1446 N N . TRP A 1 179 ? 2.825 10.467 9.759 1.00 98.44 179 TRP A N 1
ATOM 1447 C CA . TRP A 1 179 ? 1.852 10.650 8.689 1.00 98.44 179 TRP A CA 1
ATOM 1448 C C . TRP A 1 179 ? 0.488 11.117 9.194 1.00 98.44 179 TRP A C 1
ATOM 1450 O O . TRP A 1 179 ? -0.196 11.837 8.472 1.00 98.44 179 TRP A O 1
ATOM 1460 N N . ARG A 1 180 ? 0.076 10.786 10.425 1.00 97.06 180 ARG A N 1
ATOM 1461 C CA . ARG A 1 180 ? -1.170 11.328 11.001 1.00 97.06 180 ARG A CA 1
ATOM 1462 C C . ARG A 1 180 ? -1.019 12.779 11.463 1.00 97.06 180 ARG A C 1
ATOM 1464 O O . ARG A 1 180 ? -2.019 13.496 11.499 1.00 97.06 180 ARG A O 1
ATOM 1471 N N . ALA A 1 181 ? 0.200 13.230 11.766 1.00 97.38 181 ALA A N 1
ATOM 1472 C CA . ALA A 1 181 ? 0.500 14.644 11.993 1.00 97.38 181 ALA A CA 1
ATOM 1473 C C . ALA A 1 181 ? 0.578 15.456 10.684 1.00 97.38 181 ALA A C 1
ATOM 1475 O O . ALA A 1 181 ? 0.404 16.676 10.707 1.00 97.38 181 ALA A O 1
ATOM 1476 N N . TYR A 1 182 ? 0.809 14.798 9.542 1.00 96.62 182 TYR A N 1
ATOM 1477 C CA . TYR A 1 182 ? 0.892 15.452 8.238 1.00 96.62 182 TYR A CA 1
ATOM 1478 C C . TYR A 1 182 ? -0.436 16.120 7.840 1.00 96.62 182 TYR A C 1
ATOM 1480 O O . TYR A 1 182 ? -1.512 15.516 7.874 1.00 96.62 182 TYR A O 1
ATOM 1488 N N . GLU A 1 183 ? -0.372 17.379 7.397 1.00 93.31 183 GLU A N 1
ATOM 1489 C CA . GLU A 1 183 ? -1.558 18.141 6.998 1.00 93.31 183 GLU A CA 1
ATOM 1490 C C . GLU A 1 183 ? -1.991 17.808 5.561 1.00 93.31 183 GLU A C 1
ATOM 1492 O O . GLU A 1 183 ? -1.759 18.557 4.609 1.00 93.31 183 GLU A O 1
ATOM 1497 N N . PHE A 1 184 ? -2.656 16.665 5.389 1.00 95.00 184 PHE A N 1
ATOM 1498 C CA . PHE A 1 184 ? -3.311 16.347 4.123 1.00 95.00 184 PHE A CA 1
ATOM 1499 C C . PHE A 1 184 ? -4.508 17.268 3.863 1.00 95.00 184 PHE A C 1
ATOM 1501 O O . PHE A 1 184 ? -5.278 17.607 4.770 1.00 95.00 184 PHE A O 1
ATOM 1508 N N . ARG A 1 185 ? -4.728 17.633 2.594 1.00 95.06 185 ARG A N 1
ATOM 1509 C CA . ARG A 1 185 ? -5.854 18.507 2.236 1.00 95.06 185 ARG A CA 1
ATOM 1510 C C . ARG A 1 185 ? -7.190 17.800 2.456 1.00 95.06 185 ARG A C 1
ATOM 1512 O O . ARG A 1 185 ? -7.436 16.720 1.925 1.00 95.06 185 ARG A O 1
ATOM 1519 N N . MET A 1 186 ? -8.088 18.449 3.194 1.00 93.62 186 MET A N 1
ATOM 1520 C CA . MET A 1 186 ? -9.470 18.012 3.403 1.00 93.62 186 MET A CA 1
ATOM 1521 C C . MET A 1 186 ? -10.382 19.230 3.629 1.00 93.62 186 MET A C 1
ATOM 1523 O O . MET A 1 186 ? -9.987 20.152 4.349 1.00 93.62 186 MET A O 1
ATOM 1527 N N . PRO A 1 187 ? -11.617 19.252 3.088 1.00 93.38 187 PRO A N 1
ATOM 1528 C CA . PRO A 1 187 ? -12.585 20.299 3.408 1.00 93.38 187 PRO A CA 1
ATOM 1529 C C . PRO A 1 187 ? -12.851 20.397 4.919 1.00 93.38 187 PRO A C 1
ATOM 1531 O O . PRO A 1 187 ? -13.172 19.402 5.568 1.00 93.38 187 PRO A O 1
ATOM 1534 N N . LYS A 1 188 ? -12.780 21.610 5.488 1.00 93.06 188 LYS A N 1
ATOM 1535 C CA . LYS A 1 188 ? -12.978 21.841 6.936 1.00 93.06 188 LYS A CA 1
ATOM 1536 C C . LYS A 1 188 ? -14.325 21.318 7.448 1.00 93.06 188 LYS A C 1
ATOM 1538 O O . LYS A 1 188 ? -14.381 20.748 8.533 1.00 93.06 188 LYS A O 1
ATOM 1543 N N . ALA A 1 189 ? -15.387 21.479 6.655 1.00 94.62 189 ALA A N 1
ATOM 1544 C CA . ALA A 1 189 ? -16.719 20.977 6.989 1.00 94.62 189 ALA A CA 1
ATOM 1545 C C . ALA A 1 189 ? -16.739 19.445 7.119 1.00 94.62 189 ALA A C 1
ATOM 1547 O O . ALA A 1 189 ? -17.273 18.928 8.096 1.00 94.62 189 ALA A O 1
ATOM 1548 N N . LEU A 1 190 ? -16.081 18.730 6.198 1.00 93.06 190 LEU A N 1
ATOM 1549 C CA . LEU A 1 190 ? -15.952 17.274 6.264 1.00 93.06 190 LEU A CA 1
ATOM 1550 C C . LEU A 1 190 ? -15.149 16.850 7.502 1.00 93.06 190 LEU A C 1
ATOM 1552 O O . LEU A 1 190 ? -15.594 15.994 8.258 1.00 93.06 190 LEU A O 1
ATOM 1556 N N . LYS A 1 191 ? -14.018 17.513 7.779 1.00 93.12 191 LYS A N 1
ATOM 1557 C CA . LYS A 1 191 ? -13.212 17.261 8.987 1.00 93.12 191 LYS A CA 1
ATOM 1558 C C . LYS A 1 191 ? -14.029 17.431 10.275 1.00 93.12 191 LYS A C 1
ATOM 1560 O O . LYS A 1 191 ? -13.895 16.631 11.197 1.00 93.12 191 LYS A O 1
ATOM 1565 N N . ALA A 1 192 ? -14.887 18.450 10.342 1.00 93.44 192 ALA A N 1
ATOM 1566 C CA . ALA A 1 192 ? -15.784 18.665 11.478 1.00 93.44 192 ALA A CA 1
ATOM 1567 C C . ALA A 1 192 ? -16.871 17.579 11.584 1.00 93.44 192 ALA A C 1
ATOM 1569 O O . ALA A 1 192 ? -17.144 17.095 12.681 1.00 93.44 192 ALA A O 1
ATOM 1570 N N . GLN A 1 193 ? -17.450 17.155 10.457 1.00 94.31 193 GLN A N 1
ATOM 1571 C CA . GLN A 1 193 ? -18.429 16.064 10.418 1.00 94.31 193 GLN A CA 1
ATOM 1572 C C . GLN A 1 193 ? -17.831 14.736 10.904 1.00 94.31 193 GLN A C 1
ATOM 1574 O O . GLN A 1 193 ? -18.446 14.067 11.731 1.00 94.31 193 GLN A O 1
ATOM 1579 N N . LEU A 1 194 ? -16.623 14.384 10.454 1.00 93.88 194 LEU A N 1
ATOM 1580 C CA . LEU A 1 194 ? -15.935 13.156 10.871 1.00 93.88 194 LEU A CA 1
ATOM 1581 C C . LEU A 1 194 ? -15.627 13.151 12.377 1.00 93.88 194 LEU A C 1
ATOM 1583 O O . LEU A 1 194 ? -15.857 12.145 13.042 1.00 93.88 194 LEU A O 1
ATOM 1587 N N . ARG A 1 195 ? -15.194 14.287 12.946 1.00 92.88 195 ARG A N 1
ATOM 1588 C CA . ARG A 1 195 ? -14.991 14.423 14.404 1.00 92.88 195 ARG A CA 1
ATOM 1589 C C . ARG A 1 195 ? -16.273 14.161 15.189 1.00 92.88 195 ARG A C 1
ATOM 1591 O O . ARG A 1 195 ? -16.261 13.361 16.120 1.00 92.88 195 ARG A O 1
ATOM 1598 N N . LYS A 1 196 ? -17.383 14.769 14.762 1.00 93.19 196 LYS A N 1
ATOM 1599 C CA . LYS A 1 196 ? -18.691 14.570 15.397 1.00 93.19 196 LYS A CA 1
ATOM 1600 C C . LYS A 1 196 ? -19.139 13.106 15.339 1.00 93.19 196 LYS A C 1
ATOM 1602 O O . LYS A 1 196 ? -19.686 12.603 16.314 1.00 93.19 196 LYS A O 1
ATOM 1607 N N . LEU A 1 197 ? -18.895 12.414 14.222 1.00 91.44 197 LEU A N 1
ATOM 1608 C CA . LEU A 1 197 ? -19.211 10.986 14.086 1.00 91.44 197 LEU A CA 1
ATOM 1609 C C . LEU A 1 197 ? -18.429 10.125 15.088 1.00 91.44 197 LEU A C 1
ATOM 1611 O O . LEU A 1 197 ? -19.016 9.246 15.717 1.00 91.44 197 LEU A O 1
ATOM 1615 N N . ILE A 1 198 ? -17.138 10.404 15.285 1.00 90.56 198 ILE A N 1
ATOM 1616 C CA . ILE A 1 198 ? -16.309 9.695 16.274 1.00 90.56 198 ILE A CA 1
ATOM 1617 C C . ILE A 1 198 ? -16.813 9.951 17.698 1.00 90.56 198 ILE A C 1
ATOM 1619 O O . ILE A 1 198 ? -16.946 9.016 18.486 1.00 90.56 198 ILE A O 1
ATOM 1623 N N . GLU A 1 199 ? -17.124 11.203 18.036 1.00 90.06 199 GLU A N 1
ATOM 1624 C CA . GLU A 1 199 ? -17.669 11.561 19.352 1.00 90.06 199 GLU A CA 1
ATOM 1625 C C . GLU A 1 199 ? -18.994 10.841 19.630 1.00 90.06 199 GLU A C 1
ATOM 1627 O O . GLU A 1 199 ? -19.194 10.312 20.721 1.00 90.06 199 GLU A O 1
ATOM 1632 N N . GLN A 1 200 ? -19.872 10.744 18.629 1.00 88.50 200 GLN A N 1
ATOM 1633 C CA . GLN A 1 200 ? -21.140 10.019 18.738 1.00 88.50 200 GLN A CA 1
ATOM 1634 C C . GLN A 1 200 ? -20.942 8.510 18.918 1.00 88.50 200 GLN A C 1
ATOM 1636 O O . GLN A 1 200 ? -21.621 7.906 19.746 1.00 88.50 200 GLN A O 1
ATOM 1641 N N . GLN A 1 201 ? -19.999 7.896 18.196 1.00 84.19 201 GLN A N 1
ATOM 1642 C CA . GLN A 1 201 ? -19.665 6.480 18.385 1.00 84.19 201 GLN A CA 1
ATOM 1643 C C . GLN A 1 201 ? -19.116 6.197 19.788 1.00 84.19 201 GLN A C 1
ATOM 1645 O O . GLN A 1 201 ? -19.448 5.169 20.377 1.00 84.19 201 GLN A O 1
ATOM 1650 N N . LYS A 1 202 ? -18.308 7.112 20.339 1.00 76.69 202 LYS A N 1
ATOM 1651 C CA . LYS A 1 202 ? -17.750 6.992 21.694 1.00 76.69 202 LYS A CA 1
ATOM 1652 C C . LYS A 1 202 ? -18.804 7.239 22.777 1.00 76.69 202 LYS A C 1
ATOM 1654 O O . LYS A 1 202 ? -18.849 6.491 23.744 1.00 76.69 202 LYS A O 1
ATOM 1659 N N . GLY A 1 203 ? -19.686 8.223 22.594 1.00 66.25 203 GLY A N 1
ATOM 1660 C CA . GLY A 1 203 ? -20.784 8.520 23.523 1.00 66.25 203 GLY A CA 1
ATOM 1661 C C . GLY A 1 203 ? -21.938 7.509 23.496 1.00 66.25 203 GLY A C 1
ATOM 1662 O O . GLY A 1 203 ? -22.725 7.464 24.436 1.00 66.25 203 GLY A O 1
ATOM 1663 N N . GLY A 1 204 ? -22.043 6.697 22.438 1.00 57.25 204 GLY A N 1
ATOM 1664 C CA . GLY A 1 204 ? -23.060 5.651 22.284 1.00 57.25 204 GLY A CA 1
ATOM 1665 C C . GLY A 1 204 ? -22.630 4.247 22.726 1.00 57.25 204 GLY A C 1
ATOM 1666 O O . GLY A 1 204 ? -23.465 3.343 22.732 1.00 57.25 204 GLY A O 1
ATOM 1667 N N . ARG A 1 205 ? -21.357 4.031 23.090 1.00 49.94 205 ARG A N 1
ATOM 1668 C CA . ARG A 1 205 ? -20.899 2.774 23.706 1.00 49.94 205 ARG A CA 1
ATOM 1669 C C . ARG A 1 205 ? -21.061 2.889 25.231 1.00 49.94 205 ARG A C 1
ATOM 1671 O O . ARG A 1 205 ? -20.269 3.604 25.842 1.00 49.94 205 ARG A O 1
ATOM 1678 N N . PRO A 1 206 ? -22.034 2.213 25.879 1.00 44.69 206 PRO A N 1
ATOM 1679 C CA . PRO A 1 206 ? -21.948 2.020 27.321 1.00 44.69 206 PRO A CA 1
ATOM 1680 C C . PRO A 1 206 ? -20.674 1.214 27.596 1.00 44.69 206 PRO A C 1
ATOM 1682 O O . PRO A 1 206 ? -20.378 0.268 26.860 1.00 44.69 206 PRO A O 1
ATOM 1685 N N . GLY A 1 207 ? -19.896 1.650 28.591 1.00 45.66 207 GLY A N 1
ATOM 1686 C CA . GLY A 1 207 ? -18.603 1.062 28.938 1.00 45.66 207 GLY A CA 1
ATOM 1687 C C . GLY A 1 207 ? -18.669 -0.464 28.983 1.00 45.66 207 GLY A C 1
ATOM 1688 O O . GLY A 1 207 ? -19.540 -1.029 29.644 1.00 45.66 207 GLY A O 1
ATOM 1689 N N . ARG A 1 208 ? -17.776 -1.103 28.228 1.00 37.81 208 ARG A N 1
ATOM 1690 C CA . ARG A 1 208 ? -17.368 -2.482 28.482 1.00 37.81 208 ARG A CA 1
ATOM 1691 C C . ARG A 1 208 ? -16.171 -2.453 29.411 1.00 37.81 208 ARG A C 1
ATOM 1693 O O . ARG A 1 208 ? -15.326 -1.553 29.201 1.00 37.81 208 ARG A O 1
#

Solvent-accessible surface area (backbone atoms only — not comparable to full-atom values): 11463 Å² total; per-residue (Å²): 132,66,60,62,85,52,68,67,61,36,31,52,55,54,35,54,50,51,53,51,51,53,49,60,54,38,77,74,38,84,53,49,44,75,45,79,45,42,103,83,25,54,37,48,28,41,39,30,31,66,76,71,80,35,73,32,32,34,34,36,68,41,58,44,47,47,32,85,51,99,87,51,83,60,56,31,38,64,58,47,48,70,73,46,48,43,69,42,46,71,58,40,26,86,43,64,48,84,55,34,94,56,27,55,66,69,42,76,45,56,36,34,41,36,39,36,24,38,78,36,89,86,49,61,67,29,61,40,80,74,40,80,41,76,39,45,55,44,32,25,21,36,95,48,65,47,31,83,91,71,34,21,36,8,28,51,37,43,47,67,32,54,70,72,42,59,30,76,38,95,43,62,66,58,37,52,53,53,56,58,68,49,89,54,84,70,62,67,67,57,57,52,52,54,51,51,52,52,52,49,58,58,75,68,51,77,85,127

Secondary structure (DSSP, 8-state):
----SSHHHHHHHHHHHHHHHHHHHHHTSTT-EEEE--TTSS-SEEEESGGGTSSEEEEEEEEEEB---SSS---BBSSPPEEEETTTTTT-TTS--TT-SS-GGG-SEEEEEEEEEEE-TTSSSSEEEEEEEEE-HHHHEEEEEEETTTTEEEE--BHHHHHHT--S-SSHHHHHHHHHHS-----HHHHHHHHHHHHHHHHTS---